Protein AF-A0A1M5JZV1-F1 (afdb_monomer)

Structure (mmCIF, N/CA/C/O backbone):
data_AF-A0A1M5JZV1-F1
#
_entry.id   AF-A0A1M5JZV1-F1
#
loop_
_atom_site.group_PDB
_atom_site.id
_atom_site.type_symbol
_atom_site.label_atom_id
_atom_site.label_alt_id
_atom_site.label_comp_id
_atom_site.label_asym_id
_atom_site.label_entity_id
_atom_site.label_seq_id
_atom_site.pdbx_PDB_ins_code
_atom_site.Cartn_x
_atom_site.Cartn_y
_atom_site.Cartn_z
_atom_site.occupancy
_atom_site.B_iso_or_equiv
_atom_site.auth_seq_id
_atom_site.auth_comp_id
_atom_site.auth_asym_id
_atom_site.auth_atom_id
_atom_site.pdbx_PDB_model_num
ATOM 1 N N . MET A 1 1 ? -43.893 -16.656 -3.490 1.00 35.88 1 MET A N 1
ATOM 2 C CA . MET A 1 1 ? -42.607 -17.376 -3.597 1.00 35.88 1 MET A CA 1
ATOM 3 C C . MET A 1 1 ? -41.508 -16.344 -3.780 1.00 35.88 1 MET A C 1
ATOM 5 O O . MET A 1 1 ? -41.274 -15.888 -4.887 1.00 35.88 1 MET A O 1
ATOM 9 N N . THR A 1 2 ? -40.924 -15.881 -2.679 1.00 32.69 2 THR A N 1
ATOM 10 C CA . THR A 1 2 ? -39.861 -14.870 -2.660 1.00 32.69 2 THR A CA 1
ATOM 11 C C . THR A 1 2 ? -38.543 -15.575 -2.368 1.00 32.69 2 THR A C 1
ATOM 13 O O . THR A 1 2 ? -38.262 -15.948 -1.231 1.00 32.69 2 THR A O 1
ATOM 16 N N . GLY A 1 3 ? -37.756 -15.811 -3.417 1.00 27.27 3 GLY A N 1
ATOM 17 C CA . GLY A 1 3 ? -36.397 -16.326 -3.292 1.00 27.27 3 GLY A CA 1
ATOM 18 C C . GLY A 1 3 ? -35.490 -15.247 -2.710 1.00 27.27 3 GLY A C 1
ATOM 19 O O . GLY A 1 3 ? -35.188 -14.262 -3.378 1.00 27.27 3 GLY A O 1
ATOM 20 N N . LYS A 1 4 ? -35.073 -15.425 -1.454 1.00 31.66 4 LYS A N 1
ATOM 21 C CA . LYS A 1 4 ? -33.938 -14.706 -0.872 1.00 31.66 4 LYS A CA 1
ATOM 22 C C . LYS A 1 4 ? -32.667 -15.255 -1.519 1.00 31.66 4 LYS A C 1
ATOM 24 O O . LYS A 1 4 ? -32.257 -16.369 -1.213 1.00 31.66 4 LYS A O 1
ATOM 29 N N . GLY A 1 5 ? -32.074 -14.481 -2.422 1.00 26.91 5 GLY A N 1
ATOM 30 C CA . GLY A 1 5 ? -30.707 -14.707 -2.876 1.00 26.91 5 GLY A CA 1
ATOM 31 C C . GLY A 1 5 ? -29.744 -14.305 -1.766 1.00 26.91 5 GLY A C 1
ATOM 32 O O . GLY A 1 5 ? -29.606 -13.123 -1.460 1.00 26.91 5 GLY A O 1
ATOM 33 N N . THR A 1 6 ? -29.123 -15.295 -1.136 1.00 28.44 6 THR A N 1
ATOM 34 C CA . THR A 1 6 ? -27.963 -15.117 -0.264 1.00 28.44 6 THR A CA 1
ATOM 35 C C . THR A 1 6 ? -26.814 -14.594 -1.122 1.00 28.44 6 THR A C 1
ATOM 37 O O . THR A 1 6 ? -26.349 -15.291 -2.021 1.00 28.44 6 THR A O 1
ATOM 40 N N . ILE A 1 7 ? -26.385 -13.354 -0.886 1.00 32.50 7 ILE A N 1
ATOM 41 C CA . ILE A 1 7 ? -25.178 -12.802 -1.504 1.00 32.50 7 ILE A CA 1
ATOM 42 C C . ILE A 1 7 ? -23.999 -13.436 -0.766 1.00 32.50 7 ILE A C 1
ATOM 44 O O . ILE A 1 7 ? -23.748 -13.122 0.394 1.00 32.50 7 ILE A O 1
ATOM 48 N N . ALA A 1 8 ? -23.331 -14.378 -1.429 1.00 33.91 8 ALA A N 1
ATOM 49 C CA . ALA A 1 8 ? -22.063 -14.934 -0.988 1.00 33.91 8 ALA A CA 1
ATOM 50 C C . ALA A 1 8 ? -20.992 -13.843 -1.109 1.00 33.91 8 ALA A C 1
ATOM 52 O O . ALA A 1 8 ? -20.534 -13.523 -2.203 1.00 33.91 8 ALA A O 1
ATOM 53 N N . GLY A 1 9 ? -20.646 -13.241 0.022 1.00 39.06 9 GLY A N 1
ATOM 54 C CA . GLY A 1 9 ? -19.547 -12.299 0.161 1.00 39.06 9 GLY A CA 1
ATOM 55 C C . GLY A 1 9 ? -18.769 -12.654 1.414 1.00 39.06 9 GLY A C 1
ATOM 56 O O . GLY A 1 9 ? -18.838 -11.918 2.379 1.00 39.06 9 GLY A O 1
ATOM 57 N N . ASP A 1 10 ? -18.115 -13.814 1.420 1.00 43.94 10 ASP A N 1
ATOM 58 C CA . ASP A 1 10 ? -17.268 -14.273 2.525 1.00 43.94 10 ASP A CA 1
ATOM 59 C C . ASP A 1 10 ? -16.314 -15.349 1.995 1.00 43.94 10 ASP A C 1
ATOM 61 O O . ASP A 1 10 ? -16.764 -16.456 1.704 1.00 43.94 10 ASP A O 1
ATOM 65 N N . SER A 1 11 ? -15.011 -15.054 1.865 1.00 43.72 11 SER A N 1
ATOM 66 C CA . SER A 1 11 ? -13.993 -16.129 1.818 1.00 43.72 11 SER A CA 1
ATOM 67 C C . SER A 1 11 ? -12.521 -15.719 1.960 1.00 43.72 11 SER A C 1
ATOM 69 O O . SER A 1 11 ? -11.704 -16.610 2.159 1.00 43.72 11 SER A O 1
ATOM 71 N N . ASN A 1 12 ? -12.133 -14.439 1.860 1.00 45.50 12 ASN A N 1
ATOM 72 C CA . ASN A 1 12 ? -10.697 -14.096 1.798 1.00 45.50 12 ASN A CA 1
ATOM 73 C C . ASN A 1 12 ? -10.128 -13.339 3.014 1.00 45.50 12 ASN A C 1
ATOM 75 O O . ASN A 1 12 ? -8.924 -13.401 3.241 1.00 45.50 12 ASN A O 1
ATOM 79 N N . LEU A 1 13 ? -10.947 -12.679 3.841 1.00 48.00 13 LEU A N 1
ATOM 80 C CA . LEU A 1 13 ? -10.484 -12.074 5.108 1.00 48.00 13 LEU A CA 1
ATOM 81 C C . LEU A 1 13 ? -10.306 -13.109 6.234 1.00 48.00 13 LEU A C 1
ATOM 83 O O . LEU A 1 13 ? -9.534 -12.884 7.167 1.00 48.00 13 LEU A O 1
ATOM 87 N N . THR A 1 14 ? -10.936 -14.277 6.092 1.00 53.59 14 THR A N 1
ATOM 88 C CA . THR A 1 14 ? -10.689 -15.470 6.911 1.00 53.59 14 THR A CA 1
ATOM 89 C C . THR A 1 14 ? -9.237 -15.929 6.839 1.00 53.59 14 THR A C 1
ATOM 91 O O . THR A 1 14 ? -8.751 -16.485 7.815 1.00 53.59 14 THR A O 1
ATOM 94 N N . ALA A 1 15 ? -8.515 -15.657 5.745 1.00 50.41 15 ALA A N 1
ATOM 95 C CA . ALA A 1 15 ? -7.112 -16.041 5.609 1.00 50.41 15 ALA A CA 1
ATOM 96 C C . ALA A 1 15 ? -6.199 -15.249 6.561 1.00 50.41 15 ALA A C 1
ATOM 98 O O . ALA A 1 15 ? -5.367 -15.847 7.231 1.00 50.41 15 ALA A O 1
ATOM 99 N N . VAL A 1 16 ? -6.385 -13.930 6.716 1.00 50.25 16 VAL A N 1
ATOM 100 C CA . VAL A 1 16 ? -5.597 -13.127 7.679 1.00 50.25 16 VAL A CA 1
ATOM 101 C C . VAL A 1 16 ? -5.957 -13.470 9.127 1.00 50.25 16 VAL A C 1
ATOM 103 O O . VAL A 1 16 ? -5.089 -13.484 10.002 1.00 50.25 16 VAL A O 1
ATOM 106 N N . GLU A 1 17 ? -7.222 -13.804 9.387 1.00 53.12 17 GLU A N 1
ATOM 107 C CA . GLU A 1 17 ? -7.657 -14.321 10.689 1.00 53.12 17 GLU A CA 1
ATOM 108 C C . GLU A 1 17 ? -7.117 -15.738 10.962 1.00 53.12 17 GLU A C 1
ATOM 110 O O . GLU A 1 17 ? -6.741 -16.021 12.096 1.00 53.12 17 GLU A O 1
ATOM 115 N N . GLN A 1 18 ? -6.960 -16.586 9.937 1.00 51.09 18 GLN A N 1
ATOM 116 C CA . GLN A 1 18 ? -6.300 -17.898 10.020 1.00 51.09 18 GLN A CA 1
ATOM 117 C C . GLN A 1 18 ? -4.774 -17.789 10.168 1.00 51.09 18 GLN A C 1
ATOM 119 O O . GLN A 1 18 ? -4.188 -18.544 10.941 1.00 51.09 18 GLN A O 1
ATOM 124 N N . ILE A 1 19 ? -4.118 -16.814 9.521 1.00 52.31 19 ILE A N 1
ATOM 125 C CA . ILE A 1 19 ? -2.668 -16.554 9.641 1.00 52.31 19 ILE A CA 1
ATOM 126 C C . ILE A 1 19 ? -2.269 -16.270 11.101 1.00 52.31 19 ILE A C 1
ATOM 128 O O . ILE A 1 19 ? -1.143 -16.578 11.504 1.00 52.31 19 ILE A O 1
ATOM 132 N N . LYS A 1 20 ? -3.192 -15.756 11.930 1.00 53.28 20 LYS A N 1
ATOM 133 C CA . LYS A 1 20 ? -2.965 -15.578 13.372 1.00 53.28 20 LYS A CA 1
ATOM 134 C C . LYS A 1 20 ? -2.705 -16.887 14.127 1.00 53.28 20 LYS A C 1
ATOM 136 O O . LYS A 1 20 ? -2.059 -16.824 15.172 1.00 53.28 20 LYS A O 1
ATOM 141 N N . CYS A 1 21 ? -3.204 -18.032 13.657 1.00 50.84 21 CYS A N 1
ATOM 142 C CA . CYS A 1 21 ? -3.222 -19.259 14.456 1.00 50.84 21 CYS A CA 1
ATOM 143 C C . CYS A 1 21 ? -1.917 -20.068 14.414 1.00 50.84 21 CYS A C 1
ATOM 145 O O . CYS A 1 21 ? -1.577 -20.671 15.430 1.00 50.84 21 CYS A O 1
ATOM 147 N N . ASP A 1 22 ? -1.136 -20.021 13.328 1.00 63.12 22 ASP A N 1
ATOM 148 C CA . ASP A 1 22 ? -0.100 -21.052 13.118 1.00 63.12 22 ASP A CA 1
ATOM 149 C C . ASP A 1 22 ? 1.356 -20.552 13.165 1.00 63.12 22 ASP A C 1
ATOM 151 O O . ASP A 1 22 ? 2.288 -21.359 13.214 1.00 63.12 22 ASP A O 1
ATOM 155 N N . ARG A 1 23 ? 1.612 -19.231 13.177 1.00 80.38 23 ARG A N 1
ATOM 156 C CA . ARG A 1 23 ? 2.989 -18.698 13.110 1.00 80.38 23 ARG A CA 1
ATOM 157 C C . ARG A 1 23 ? 3.228 -17.451 13.964 1.00 80.38 23 ARG A C 1
ATOM 159 O O . ARG A 1 23 ? 2.486 -16.473 13.906 1.00 80.38 23 ARG A O 1
ATOM 166 N N . LYS A 1 24 ? 4.358 -17.429 14.686 1.00 89.44 24 LYS A N 1
ATOM 167 C CA . LYS A 1 24 ? 4.849 -16.234 15.399 1.00 89.44 24 LYS A CA 1
ATOM 168 C C . LYS A 1 24 ? 5.130 -15.093 14.400 1.00 89.44 24 LYS A C 1
ATOM 170 O O . LYS A 1 24 ? 5.807 -15.351 13.400 1.00 89.44 24 LYS A O 1
ATOM 175 N N . PRO A 1 25 ? 4.684 -13.849 14.667 1.00 93.31 25 PRO A N 1
ATOM 176 C CA . PRO A 1 25 ? 4.965 -12.724 13.782 1.00 93.31 25 PRO A CA 1
ATOM 177 C C . PRO A 1 25 ? 6.469 -12.477 13.660 1.00 93.31 25 PRO A C 1
ATOM 179 O O . PRO A 1 25 ? 7.218 -12.617 14.632 1.00 93.31 25 PRO A O 1
ATOM 182 N N . ASN A 1 26 ? 6.904 -12.073 12.466 1.00 92.94 26 ASN A N 1
ATOM 183 C CA . ASN A 1 26 ? 8.289 -11.684 12.201 1.00 92.94 26 ASN A CA 1
ATOM 184 C C . ASN A 1 26 ? 8.678 -10.459 13.040 1.00 92.94 26 ASN A C 1
ATOM 186 O O . ASN A 1 26 ? 9.823 -10.333 13.474 1.00 92.94 26 ASN A O 1
ATOM 190 N N . TRP A 1 27 ? 7.723 -9.555 13.258 1.00 93.94 27 TRP A N 1
ATOM 191 C CA . TRP A 1 27 ? 7.895 -8.349 14.058 1.00 93.94 27 TRP A CA 1
ATOM 192 C C . TRP A 1 27 ? 6.541 -7.820 14.562 1.00 93.94 27 TRP A C 1
ATOM 194 O O . TRP A 1 27 ? 5.492 -8.109 13.984 1.00 93.94 27 TRP A O 1
ATOM 204 N N . SER A 1 28 ? 6.567 -7.042 15.649 1.00 95.44 28 SER A N 1
ATOM 205 C CA . SER A 1 28 ? 5.397 -6.381 16.231 1.00 95.44 28 SER A CA 1
ATOM 206 C C . SER A 1 28 ? 5.728 -4.995 16.792 1.00 95.44 28 SER A C 1
ATOM 208 O O . SER A 1 28 ? 6.877 -4.720 17.146 1.00 95.44 28 SER A O 1
ATOM 210 N N . SER A 1 29 ? 4.722 -4.129 16.915 1.00 96.94 29 SER A N 1
ATOM 211 C CA . SER A 1 29 ? 4.858 -2.792 17.508 1.00 96.94 29 SER A CA 1
ATOM 212 C C . SER A 1 29 ? 3.582 -2.364 18.219 1.00 96.94 29 SER A C 1
ATOM 214 O O . SER A 1 29 ? 2.492 -2.612 17.716 1.00 96.94 29 SER A O 1
ATOM 216 N N . ASP A 1 30 ? 3.722 -1.664 19.340 1.00 97.19 30 ASP A N 1
ATOM 217 C CA . ASP A 1 30 ? 2.592 -1.147 20.107 1.00 97.19 30 ASP A CA 1
ATOM 218 C C . ASP A 1 30 ? 2.441 0.371 19.947 1.00 97.19 30 ASP A C 1
ATOM 220 O O . ASP A 1 30 ? 3.417 1.125 19.810 1.00 97.19 30 ASP A O 1
ATOM 224 N N . HIS A 1 31 ? 1.196 0.842 19.953 1.00 97.50 31 HIS A N 1
ATOM 225 C CA . HIS A 1 31 ? 0.869 2.262 19.966 1.00 97.50 31 HIS A CA 1
ATOM 226 C C . HIS A 1 31 ? -0.554 2.500 20.477 1.00 97.50 31 HIS A C 1
ATOM 228 O O . HIS A 1 31 ? -1.503 1.936 19.945 1.00 97.50 31 HIS A O 1
ATOM 234 N N . ALA A 1 32 ? -0.705 3.372 21.480 1.00 95.94 32 ALA A N 1
ATOM 235 C CA . ALA A 1 32 ? -2.007 3.797 22.010 1.00 95.94 32 ALA A CA 1
ATOM 236 C C . ALA A 1 32 ? -2.955 2.631 22.379 1.00 95.94 32 ALA A C 1
ATOM 238 O O . ALA A 1 32 ? -4.149 2.680 22.097 1.00 95.94 32 ALA A O 1
ATOM 239 N N . GLY A 1 33 ? -2.416 1.567 22.987 1.00 95.19 33 GLY A N 1
ATOM 240 C CA . GLY A 1 33 ? -3.190 0.380 23.375 1.00 95.19 33 GLY A CA 1
ATOM 241 C C . GLY A 1 33 ? -3.547 -0.563 22.220 1.00 95.19 33 GLY A C 1
ATOM 242 O O . GLY A 1 33 ? -4.297 -1.511 22.432 1.00 95.19 33 GLY A O 1
ATOM 243 N N . LEU A 1 34 ? -3.021 -0.316 21.017 1.00 97.50 34 LEU A N 1
ATOM 244 C CA . LEU A 1 34 ? -3.099 -1.220 19.874 1.00 97.50 34 LEU A CA 1
ATOM 245 C C . LEU A 1 34 ? -1.756 -1.905 19.632 1.00 97.50 34 LEU A C 1
ATOM 247 O O . LEU A 1 34 ? -0.702 -1.285 19.797 1.00 97.50 34 LEU A O 1
ATOM 251 N N . ARG A 1 35 ? -1.813 -3.145 19.151 1.00 97.44 35 ARG A N 1
ATOM 252 C CA . ARG A 1 35 ? -0.654 -3.963 18.802 1.00 97.44 35 ARG A CA 1
ATOM 253 C C . ARG A 1 35 ? -0.687 -4.344 17.330 1.00 97.44 35 ARG A C 1
ATOM 255 O O . ARG A 1 35 ? -1.579 -5.064 16.897 1.00 97.44 35 ARG A O 1
ATOM 262 N N . LEU A 1 36 ? 0.320 -3.912 16.582 1.00 97.12 36 LEU A N 1
ATOM 263 C CA . LEU A 1 36 ? 0.626 -4.373 15.231 1.00 97.12 36 LEU A CA 1
ATOM 264 C C . LEU A 1 36 ? 1.426 -5.678 15.291 1.00 97.12 36 LEU A C 1
ATOM 266 O O . LEU A 1 36 ? 2.423 -5.758 16.008 1.00 97.12 36 LEU A O 1
ATOM 270 N N . ALA A 1 37 ? 1.049 -6.653 14.473 1.00 95.69 37 ALA A N 1
ATOM 271 C CA . ALA A 1 37 ? 1.802 -7.866 14.182 1.00 95.69 37 ALA A CA 1
ATOM 272 C C . ALA A 1 37 ? 1.942 -8.028 12.663 1.00 95.69 37 ALA A C 1
ATOM 274 O O . ALA A 1 37 ? 1.004 -7.736 11.921 1.00 95.69 37 ALA A O 1
ATOM 275 N N . VAL A 1 38 ? 3.123 -8.453 12.209 1.00 94.25 38 VAL A N 1
ATOM 276 C CA . VAL A 1 38 ? 3.481 -8.505 10.785 1.00 94.25 38 VAL A CA 1
ATOM 277 C C . VAL A 1 38 ? 4.115 -9.851 10.462 1.00 94.25 38 VAL A C 1
ATOM 279 O O . VAL A 1 38 ? 5.028 -10.299 11.166 1.00 94.25 38 VAL A O 1
ATOM 282 N N . TRP A 1 39 ? 3.662 -10.465 9.374 1.00 93.12 39 TRP A N 1
ATOM 283 C CA . TRP A 1 39 ? 4.159 -11.734 8.861 1.00 93.12 39 TRP A CA 1
ATOM 284 C C . TRP A 1 39 ? 4.639 -11.554 7.432 1.00 93.12 39 TRP A C 1
ATOM 286 O O . TRP A 1 39 ? 3.949 -10.972 6.603 1.00 93.12 39 TRP A O 1
ATOM 296 N N . PHE A 1 40 ? 5.827 -12.071 7.148 1.00 89.50 40 PHE A N 1
ATOM 297 C CA . PHE A 1 40 ? 6.341 -12.129 5.787 1.00 89.50 40 PHE A CA 1
ATOM 298 C C . PHE A 1 40 ? 7.272 -13.331 5.626 1.00 89.50 40 PHE A C 1
ATOM 300 O O . PHE A 1 40 ? 8.069 -13.644 6.530 1.00 89.50 40 PHE A O 1
ATOM 307 N N . PRO A 1 41 ? 7.195 -1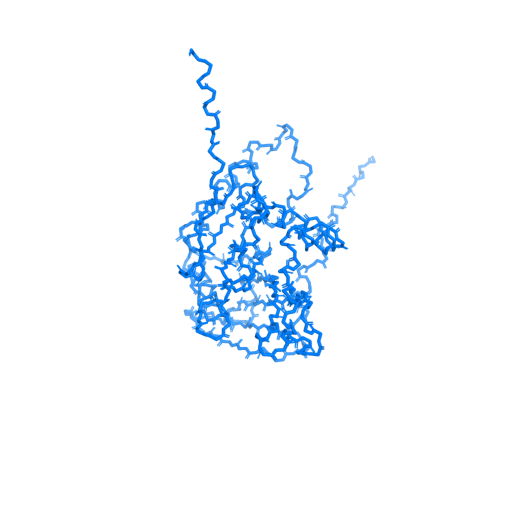4.043 4.493 1.00 86.69 41 PRO A N 1
ATOM 308 C CA . PRO A 1 41 ? 8.142 -15.093 4.188 1.00 86.69 41 PRO A CA 1
ATOM 309 C C . PRO A 1 41 ? 9.521 -14.478 3.916 1.00 86.69 41 PRO A C 1
ATOM 311 O O . PRO A 1 41 ? 9.672 -13.304 3.559 1.00 86.69 41 PRO A O 1
ATOM 314 N N . LYS A 1 42 ? 10.563 -15.288 4.119 1.00 83.19 42 LYS A N 1
ATOM 315 C CA . LYS A 1 42 ? 11.868 -14.961 3.544 1.00 83.19 42 LYS A CA 1
ATOM 316 C C . LYS A 1 42 ? 11.727 -15.043 2.026 1.00 83.19 42 LYS A C 1
ATOM 318 O O . LYS A 1 42 ? 10.928 -15.842 1.544 1.00 83.19 42 LYS A O 1
ATOM 323 N N . TRP A 1 43 ? 12.514 -14.255 1.305 1.00 79.81 43 TRP A N 1
ATOM 324 C CA . TRP A 1 43 ? 12.671 -14.468 -0.128 1.00 79.81 43 TRP A CA 1
ATOM 325 C C . TRP A 1 43 ? 13.079 -15.935 -0.368 1.00 79.81 43 TRP A C 1
ATOM 327 O O . TRP A 1 43 ? 13.962 -16.409 0.363 1.00 79.81 43 TRP A O 1
ATOM 337 N N . PRO A 1 44 ? 12.410 -16.669 -1.281 1.00 63.59 44 PRO A N 1
ATOM 338 C CA . PRO A 1 44 ? 12.643 -18.096 -1.534 1.00 63.59 44 PRO A CA 1
ATOM 339 C C . PRO A 1 44 ? 14.115 -18.436 -1.812 1.00 63.59 44 PRO A C 1
ATOM 341 O O . PRO A 1 44 ? 14.553 -19.543 -1.504 1.00 63.59 44 PRO A O 1
ATOM 344 N N . GLY A 1 45 ? 14.915 -17.453 -2.221 1.00 57.62 45 GLY A N 1
ATOM 345 C CA . GLY A 1 45 ? 16.355 -17.436 -2.010 1.00 57.62 45 GLY A CA 1
ATOM 346 C C . GLY A 1 45 ? 17.103 -17.049 -3.274 1.00 57.62 45 GLY A C 1
ATOM 347 O O . GLY A 1 45 ? 16.652 -17.302 -4.378 1.00 57.62 45 GLY A O 1
ATOM 348 N N . LEU A 1 46 ? 18.320 -16.526 -3.095 1.00 51.25 46 LEU A N 1
ATOM 349 C CA . LEU A 1 46 ? 19.281 -16.113 -4.137 1.00 51.25 46 LEU A CA 1
ATOM 350 C C . LEU A 1 46 ? 19.720 -17.232 -5.118 1.00 51.25 46 LEU A C 1
ATOM 352 O O . LEU A 1 46 ? 20.766 -17.088 -5.761 1.00 51.25 46 LEU A O 1
ATOM 356 N N . ALA A 1 47 ? 19.018 -18.365 -5.161 1.00 48.78 47 ALA A N 1
ATOM 357 C CA . ALA A 1 47 ? 19.268 -19.483 -6.061 1.00 48.78 47 ALA A CA 1
ATOM 358 C C . ALA A 1 47 ? 18.798 -19.169 -7.491 1.00 48.78 47 ALA A C 1
ATOM 360 O O . ALA A 1 47 ? 19.490 -19.536 -8.438 1.00 48.78 47 ALA A O 1
ATOM 361 N N . ASN A 1 48 ? 17.717 -18.398 -7.637 1.00 50.03 48 ASN A N 1
ATOM 362 C CA . ASN A 1 48 ? 17.133 -18.027 -8.925 1.00 50.03 48 ASN A CA 1
ATOM 363 C C . ASN A 1 48 ? 17.474 -16.569 -9.272 1.00 50.03 48 ASN A C 1
ATOM 365 O O . ASN A 1 48 ? 16.663 -15.651 -9.187 1.00 50.03 48 ASN A O 1
ATOM 369 N N . ARG A 1 49 ? 18.750 -16.322 -9.575 1.00 54.62 49 ARG A N 1
ATOM 370 C CA . ARG A 1 49 ? 19.254 -14.972 -9.877 1.00 54.62 49 ARG A CA 1
ATOM 371 C C . ARG A 1 49 ? 18.867 -14.559 -11.294 1.00 54.62 49 ARG A C 1
ATOM 373 O O . ARG A 1 49 ? 19.084 -15.329 -12.222 1.00 54.62 49 ARG A O 1
ATOM 380 N N . GLY A 1 50 ? 18.386 -13.326 -11.458 1.00 57.09 50 GLY A N 1
ATOM 381 C CA . GLY A 1 50 ? 17.844 -12.839 -12.732 1.00 57.09 50 GLY A CA 1
ATOM 382 C C . GLY A 1 50 ? 16.353 -13.127 -12.931 1.00 57.09 50 GLY A C 1
ATOM 383 O O . GLY A 1 50 ? 15.831 -12.827 -14.001 1.00 57.09 50 GLY A O 1
ATOM 384 N N . GLU A 1 51 ? 15.672 -13.666 -11.916 1.00 65.81 51 GLU A N 1
ATOM 385 C CA . GLU A 1 51 ? 14.223 -13.870 -11.911 1.00 65.81 51 GLU A CA 1
ATOM 386 C C . GLU A 1 51 ? 13.521 -12.820 -11.039 1.00 65.81 51 GLU A C 1
ATOM 388 O O . GLU A 1 51 ? 14.101 -12.236 -10.112 1.00 65.81 51 GLU A O 1
ATOM 393 N N . TYR A 1 52 ? 12.258 -12.565 -11.368 1.00 73.62 52 TYR A N 1
ATOM 394 C CA . TYR A 1 52 ? 11.364 -11.801 -10.514 1.00 73.62 52 TYR A CA 1
ATOM 395 C C . TYR A 1 52 ? 10.877 -12.679 -9.377 1.00 73.62 52 TYR A C 1
ATOM 397 O O . TYR A 1 52 ? 10.450 -13.810 -9.590 1.00 73.62 52 TYR A O 1
ATOM 405 N N . GLU A 1 53 ? 10.885 -12.129 -8.171 1.00 80.44 53 GLU A N 1
ATOM 406 C CA . GLU A 1 53 ? 10.286 -12.783 -7.021 1.00 80.44 53 GLU A CA 1
ATOM 407 C C . GLU A 1 53 ? 9.135 -11.944 -6.479 1.00 80.44 53 GLU A C 1
ATOM 409 O O . GLU A 1 53 ? 9.170 -10.708 -6.460 1.00 80.44 53 GLU A O 1
ATOM 414 N N . ARG A 1 54 ? 8.126 -12.648 -5.972 1.00 84.94 54 ARG A N 1
ATOM 415 C CA . ARG A 1 54 ? 6.996 -12.071 -5.256 1.00 84.94 54 ARG A CA 1
ATOM 416 C C . ARG A 1 54 ? 6.946 -12.607 -3.835 1.00 84.94 54 ARG A C 1
ATOM 418 O O . ARG A 1 54 ? 7.230 -13.782 -3.595 1.00 84.94 54 ARG A O 1
ATOM 425 N N . ARG A 1 55 ? 6.512 -11.767 -2.899 1.00 86.94 55 ARG A N 1
ATOM 426 C CA . ARG A 1 55 ? 6.082 -12.214 -1.574 1.00 86.94 55 ARG A CA 1
ATOM 427 C C . ARG A 1 55 ? 4.899 -11.420 -1.052 1.00 86.94 55 ARG A C 1
ATOM 429 O O . ARG A 1 55 ? 4.806 -10.219 -1.290 1.00 86.94 55 ARG A O 1
ATOM 436 N N . ASP A 1 56 ? 4.106 -12.080 -0.222 1.00 89.25 56 ASP A N 1
ATOM 437 C CA . ASP A 1 56 ? 3.012 -11.447 0.503 1.00 89.25 56 ASP A CA 1
ATOM 438 C C . ASP A 1 56 ? 3.453 -11.075 1.920 1.00 89.25 56 ASP A C 1
ATOM 440 O O . ASP A 1 56 ? 4.135 -11.833 2.620 1.00 89.25 56 ASP A O 1
ATOM 444 N N . ILE A 1 57 ? 3.072 -9.877 2.346 1.00 90.69 57 ILE A N 1
ATOM 445 C CA . ILE A 1 57 ? 3.337 -9.318 3.667 1.00 90.69 57 ILE A CA 1
ATOM 446 C C . ILE A 1 57 ? 1.987 -9.000 4.294 1.00 90.69 57 ILE A C 1
ATOM 448 O O . ILE A 1 57 ? 1.362 -7.984 3.988 1.00 90.69 57 ILE A O 1
ATOM 452 N N . SER A 1 58 ? 1.551 -9.851 5.210 1.00 93.00 58 SER A N 1
ATOM 453 C CA . SER A 1 58 ? 0.290 -9.669 5.924 1.00 93.00 58 SER A CA 1
ATOM 454 C C . SER A 1 58 ? 0.533 -8.965 7.253 1.00 93.00 58 SER A C 1
ATOM 456 O O . SER A 1 58 ? 1.556 -9.165 7.920 1.00 93.00 58 SER A O 1
ATOM 458 N N . PHE A 1 59 ? -0.429 -8.160 7.689 1.00 93.69 59 PHE A N 1
ATOM 459 C CA . PHE A 1 59 ? -0.405 -7.561 9.015 1.00 93.69 59 PHE A CA 1
ATOM 460 C C . PHE A 1 59 ? -1.788 -7.535 9.655 1.00 93.69 59 PHE A C 1
ATOM 462 O O . PHE A 1 59 ? -2.820 -7.467 8.987 1.00 93.69 59 PHE A O 1
ATOM 469 N N . ALA A 1 60 ? -1.790 -7.532 10.982 1.00 94.75 60 ALA A N 1
ATOM 470 C CA . ALA A 1 60 ? -2.980 -7.355 11.794 1.00 94.75 60 ALA A CA 1
ATOM 471 C C . ALA A 1 60 ? -2.680 -6.378 12.929 1.00 94.75 60 ALA A C 1
ATOM 473 O O . ALA A 1 60 ? -1.586 -6.375 13.495 1.00 94.75 60 ALA A O 1
ATOM 474 N N . ILE A 1 61 ? -3.662 -5.552 13.263 1.00 95.44 61 ILE A N 1
ATOM 475 C CA . ILE A 1 61 ? -3.638 -4.640 14.398 1.00 95.44 61 ILE A CA 1
ATOM 476 C C . ILE A 1 61 ? -4.767 -5.059 15.330 1.00 95.44 61 ILE A C 1
ATOM 478 O O . ILE A 1 61 ? -5.936 -5.014 14.939 1.00 95.44 61 ILE A O 1
ATOM 482 N N . SER A 1 62 ? -4.412 -5.465 16.544 1.00 95.81 62 SER A N 1
ATOM 483 C CA . SER A 1 62 ? -5.363 -5.863 17.582 1.00 95.81 62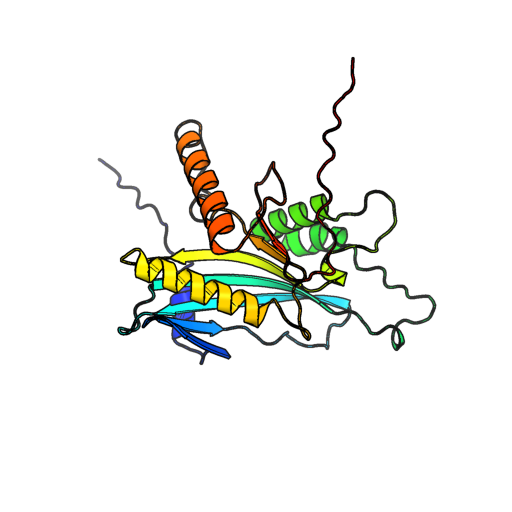 SER A CA 1
ATOM 484 C C . SER A 1 62 ? -5.441 -4.825 18.702 1.00 95.81 62 SER A C 1
ATOM 486 O O . SER A 1 62 ? -4.480 -4.089 18.931 1.00 95.81 62 SER A O 1
ATOM 488 N N . ASP A 1 63 ? -6.569 -4.767 19.404 1.00 95.06 63 ASP A N 1
ATOM 489 C CA . ASP A 1 63 ? -6.691 -4.043 20.674 1.00 95.06 63 ASP A CA 1
ATOM 490 C C . ASP A 1 63 ? -6.242 -4.901 21.876 1.00 95.06 63 ASP A C 1
ATOM 492 O O . ASP A 1 63 ? -5.747 -6.018 21.719 1.00 95.06 63 ASP A O 1
ATOM 496 N N . ALA A 1 64 ? -6.383 -4.362 23.090 1.00 93.12 64 ALA A N 1
ATOM 497 C CA . ALA A 1 64 ? -5.993 -5.034 24.331 1.00 93.12 64 ALA A CA 1
ATOM 498 C C . ALA A 1 64 ? -6.816 -6.301 24.643 1.00 93.12 64 ALA A C 1
ATOM 500 O O . ALA A 1 64 ? -6.431 -7.068 25.522 1.00 93.12 64 ALA A O 1
ATOM 501 N N . GLN A 1 65 ? -7.940 -6.514 23.952 1.00 92.81 65 GLN A N 1
ATOM 502 C CA . GLN A 1 65 ? -8.779 -7.709 24.042 1.00 92.81 65 GLN A CA 1
ATOM 503 C C . GLN A 1 65 ? -8.477 -8.706 22.907 1.00 92.81 65 GLN A C 1
ATOM 505 O O . GLN A 1 65 ? -9.275 -9.605 22.653 1.00 92.81 65 GLN A O 1
ATOM 510 N N . ASP A 1 66 ? -7.357 -8.527 22.196 1.00 90.56 66 ASP A N 1
ATOM 511 C CA . ASP A 1 66 ? -6.920 -9.315 21.035 1.00 90.56 66 ASP A CA 1
ATOM 512 C C . ASP A 1 66 ? -7.875 -9.298 19.826 1.00 90.56 66 ASP A C 1
ATOM 514 O O . ASP A 1 66 ? -7.656 -10.001 18.826 1.00 90.56 66 ASP A O 1
ATOM 518 N N . ARG A 1 67 ? -8.889 -8.427 19.844 1.00 91.25 67 ARG A N 1
ATOM 519 C CA . ARG A 1 67 ? -9.793 -8.230 18.710 1.00 91.25 67 ARG A CA 1
ATOM 520 C C . ARG A 1 67 ? -9.061 -7.498 17.592 1.00 91.25 67 ARG A C 1
ATOM 522 O O . ARG A 1 67 ? -8.438 -6.465 17.829 1.00 91.25 67 ARG A O 1
ATOM 529 N N . VAL A 1 68 ? -9.174 -7.999 16.358 1.00 91.56 68 VAL A N 1
ATOM 530 C CA . VAL A 1 68 ? -8.641 -7.320 15.164 1.00 91.56 68 VAL A CA 1
ATOM 531 C C . VAL A 1 68 ? -9.430 -6.047 14.913 1.00 91.56 68 VAL A C 1
ATOM 533 O O . VAL A 1 68 ? -10.619 -6.110 14.633 1.00 91.56 68 VAL A O 1
ATOM 536 N N . VAL A 1 69 ? -8.760 -4.901 14.954 1.00 93.62 69 VAL A N 1
ATOM 537 C CA . VAL A 1 69 ? -9.354 -3.605 14.590 1.00 93.62 69 VAL A CA 1
ATOM 538 C C . VAL A 1 69 ? -8.888 -3.122 13.222 1.00 93.62 69 VAL A C 1
ATOM 540 O O . VAL A 1 69 ? -9.511 -2.242 12.635 1.00 93.62 69 VAL A O 1
ATOM 543 N N . ALA A 1 70 ? -7.800 -3.682 12.694 1.00 92.19 70 ALA A N 1
ATOM 544 C CA . ALA A 1 70 ? -7.411 -3.508 11.303 1.00 92.19 70 ALA A CA 1
ATOM 545 C C . ALA A 1 70 ? -6.558 -4.677 10.812 1.00 92.19 70 ALA A C 1
ATOM 547 O O . ALA A 1 70 ? -5.851 -5.309 11.594 1.00 92.19 70 ALA A O 1
ATOM 548 N N . ALA A 1 71 ? -6.607 -4.945 9.516 1.00 92.31 71 ALA A N 1
ATOM 549 C CA . ALA A 1 71 ? -5.803 -5.970 8.866 1.00 92.31 71 ALA A CA 1
ATOM 550 C C . ALA A 1 71 ? -5.566 -5.597 7.406 1.00 92.31 71 ALA A C 1
ATOM 552 O O . ALA A 1 71 ? -6.373 -4.880 6.806 1.00 92.31 71 ALA A O 1
ATOM 553 N N . GLY A 1 72 ? -4.471 -6.079 6.838 1.00 90.19 72 GLY A N 1
ATOM 554 C CA . GLY A 1 72 ? -4.179 -5.837 5.439 1.00 90.19 72 GLY A CA 1
ATOM 555 C C . GLY A 1 72 ? -3.012 -6.649 4.918 1.00 90.19 72 GLY A C 1
ATOM 556 O O . GLY A 1 72 ? -2.347 -7.374 5.661 1.00 90.19 72 GLY A O 1
ATOM 557 N N . GLU A 1 73 ? -2.789 -6.498 3.621 1.00 90.19 73 GLU A N 1
ATOM 558 C CA . GLU A 1 73 ? -1.785 -7.236 2.866 1.00 90.19 73 GLU A CA 1
ATOM 559 C C . GLU A 1 73 ? -1.047 -6.286 1.929 1.00 90.19 73 GLU A C 1
ATOM 561 O O . GLU A 1 73 ? -1.650 -5.417 1.288 1.00 90.19 73 GLU A O 1
ATOM 566 N N . PHE A 1 74 ? 0.267 -6.467 1.869 1.00 90.62 74 PHE A N 1
ATOM 567 C CA . PHE A 1 74 ? 1.101 -5.929 0.815 1.00 90.62 74 PHE A CA 1
ATOM 568 C C . PHE A 1 74 ? 1.628 -7.074 -0.038 1.00 90.62 74 PHE A C 1
ATOM 570 O O . PHE A 1 74 ? 2.073 -8.084 0.498 1.00 90.62 74 PHE A O 1
ATOM 577 N N . GLU A 1 75 ? 1.649 -6.871 -1.342 1.00 90.00 75 GLU A N 1
ATOM 578 C CA . GLU A 1 75 ? 2.342 -7.735 -2.289 1.00 90.00 75 GLU A CA 1
ATOM 579 C C . GLU A 1 75 ? 3.628 -7.023 -2.705 1.00 90.00 75 GLU A C 1
ATOM 581 O O . GLU A 1 75 ? 3.588 -5.881 -3.153 1.00 90.00 75 GLU A O 1
ATOM 586 N N . GLU A 1 76 ? 4.787 -7.646 -2.513 1.00 89.75 76 GLU A N 1
ATOM 587 C CA . GLU A 1 76 ? 6.075 -7.057 -2.875 1.00 89.75 76 GLU A CA 1
ATOM 588 C C . GLU A 1 76 ? 6.705 -7.810 -4.040 1.00 89.75 76 GLU A C 1
ATOM 590 O O . GLU A 1 76 ? 6.950 -9.014 -3.957 1.00 89.75 76 GLU A O 1
ATOM 595 N N . TRP A 1 77 ? 7.015 -7.067 -5.099 1.00 88.12 77 TRP A N 1
ATOM 596 C CA . TRP A 1 77 ? 7.730 -7.518 -6.284 1.00 88.12 77 TRP A CA 1
ATOM 597 C C . TRP A 1 77 ? 9.174 -7.050 -6.217 1.00 88.12 77 TRP A C 1
ATOM 599 O O . TRP A 1 77 ? 9.443 -5.846 -6.185 1.00 88.12 77 TRP A O 1
ATOM 609 N N . ALA A 1 78 ? 10.113 -7.985 -6.226 1.00 84.12 78 ALA A N 1
ATOM 610 C CA . ALA A 1 78 ? 11.534 -7.686 -6.264 1.00 84.12 78 ALA A CA 1
ATOM 611 C C . ALA A 1 78 ? 12.176 -8.276 -7.516 1.00 84.12 78 ALA A C 1
ATOM 613 O O . ALA A 1 78 ? 11.810 -9.353 -7.982 1.00 84.12 78 ALA A O 1
ATOM 614 N N . PHE A 1 79 ? 13.175 -7.562 -8.025 1.00 77.50 79 PHE A N 1
ATOM 615 C CA . PHE A 1 79 ? 14.076 -8.067 -9.046 1.00 77.50 79 PHE A CA 1
ATOM 616 C C . PHE A 1 79 ? 15.485 -8.134 -8.460 1.00 77.50 79 PHE A C 1
ATOM 618 O O . PHE A 1 79 ? 16.028 -7.122 -8.007 1.00 77.50 79 PHE A O 1
ATOM 625 N N . PHE A 1 80 ? 16.072 -9.329 -8.429 1.00 71.88 80 PHE A N 1
ATOM 626 C CA . PHE A 1 80 ? 17.402 -9.535 -7.861 1.00 71.88 80 PHE A CA 1
ATOM 627 C C . PHE A 1 80 ? 18.467 -9.484 -8.954 1.00 71.88 80 PHE A C 1
ATOM 629 O O . PHE A 1 80 ? 18.678 -10.445 -9.697 1.00 71.88 80 PHE A O 1
ATOM 636 N N . TRP A 1 81 ? 19.171 -8.353 -9.014 1.00 63.31 81 TRP A N 1
ATOM 637 C CA . TRP A 1 81 ? 20.292 -8.146 -9.924 1.00 63.31 81 TRP A CA 1
ATOM 638 C C . TRP A 1 81 ? 21.437 -9.129 -9.671 1.00 63.31 81 TRP A C 1
ATOM 640 O O . TRP A 1 81 ? 21.857 -9.359 -8.532 1.00 63.31 81 TRP A O 1
ATOM 650 N N . LEU A 1 82 ? 22.012 -9.646 -10.758 1.00 56.84 82 LEU A N 1
ATOM 651 C CA . LEU A 1 82 ? 23.347 -10.230 -10.723 1.00 56.84 82 LEU A CA 1
ATOM 652 C C . LEU A 1 82 ? 24.370 -9.095 -10.553 1.00 56.84 82 LEU A C 1
ATOM 654 O O . LEU A 1 82 ? 24.342 -8.141 -11.328 1.00 56.84 82 LEU A O 1
ATOM 658 N N . PRO A 1 83 ? 25.285 -9.171 -9.569 1.00 55.94 83 PRO A N 1
ATOM 659 C CA . PRO A 1 83 ? 26.404 -8.240 -9.499 1.00 55.94 83 PRO A CA 1
ATOM 660 C C . PRO A 1 83 ? 27.190 -8.229 -10.814 1.00 55.94 83 PRO A C 1
ATOM 662 O O . PRO A 1 83 ? 27.433 -9.294 -11.376 1.00 55.94 83 PRO A O 1
ATOM 665 N N . GLU A 1 84 ? 27.646 -7.051 -11.242 1.00 55.22 84 GLU A N 1
ATOM 666 C CA . GLU A 1 84 ? 28.330 -6.805 -12.526 1.00 55.22 84 GLU A CA 1
ATOM 667 C C . GLU A 1 84 ? 29.476 -7.792 -12.810 1.00 55.22 84 GLU A C 1
ATOM 669 O O . GLU A 1 84 ? 29.624 -8.279 -13.920 1.00 55.22 84 GLU A O 1
ATOM 674 N N . LYS A 1 85 ? 30.199 -8.224 -11.769 1.00 50.53 85 LYS A N 1
ATOM 675 C CA . LYS A 1 85 ? 31.258 -9.250 -11.844 1.00 50.53 85 LYS A CA 1
ATOM 676 C C . LYS A 1 85 ? 30.817 -10.644 -12.325 1.00 50.53 85 LYS A C 1
ATOM 678 O O . LYS A 1 85 ? 31.667 -11.504 -12.534 1.00 50.53 85 LYS A O 1
ATOM 683 N N . TYR A 1 86 ? 29.515 -10.913 -12.387 1.00 53.00 86 TYR A N 1
ATOM 684 C CA . TYR A 1 86 ? 28.947 -12.160 -12.907 1.00 53.00 86 TYR A CA 1
ATOM 685 C C . TYR A 1 86 ? 28.344 -11.992 -14.303 1.00 53.00 86 TYR A C 1
ATOM 687 O O . TYR A 1 86 ? 27.917 -12.983 -14.894 1.00 53.00 86 TYR A O 1
ATOM 695 N N . LEU A 1 87 ? 28.315 -10.767 -14.830 1.00 54.88 87 LEU A N 1
ATOM 696 C CA . LEU A 1 87 ? 27.996 -10.508 -16.222 1.00 54.88 87 LEU A CA 1
ATOM 697 C C . LEU A 1 87 ? 29.267 -10.808 -17.026 1.00 54.88 87 LEU A C 1
ATOM 699 O O . LEU A 1 87 ? 30.331 -10.260 -16.749 1.00 54.88 87 LEU A O 1
ATOM 703 N N . LYS A 1 88 ? 29.192 -11.740 -17.979 1.00 53.47 88 LYS A N 1
ATOM 704 C CA . LYS A 1 88 ? 30.243 -11.865 -19.002 1.00 53.47 88 LYS A CA 1
ATOM 705 C C . LYS A 1 88 ? 30.172 -10.620 -19.890 1.00 53.47 88 LYS A C 1
ATOM 707 O O . LYS A 1 88 ? 29.071 -10.115 -20.073 1.00 53.47 88 LYS A O 1
ATOM 712 N N . ASP A 1 89 ? 31.292 -10.167 -20.453 1.00 52.00 89 ASP A N 1
ATOM 713 C CA . ASP A 1 89 ? 31.425 -8.866 -21.146 1.00 52.00 89 ASP A CA 1
ATOM 714 C C . ASP A 1 89 ? 30.392 -8.592 -22.270 1.00 52.00 89 ASP A C 1
ATOM 716 O O . ASP A 1 89 ? 30.157 -7.438 -22.605 1.00 52.00 89 ASP A O 1
ATOM 720 N N . ASP A 1 90 ? 29.700 -9.619 -22.781 1.00 47.84 90 ASP A N 1
ATOM 721 C CA . ASP A 1 90 ? 28.628 -9.501 -23.790 1.00 47.84 90 ASP A CA 1
ATOM 722 C C . ASP A 1 90 ? 27.209 -9.804 -23.262 1.00 47.84 90 ASP A C 1
ATOM 724 O O . ASP A 1 90 ? 26.227 -9.782 -24.003 1.00 47.84 90 ASP A O 1
ATOM 728 N N . GLN A 1 91 ? 2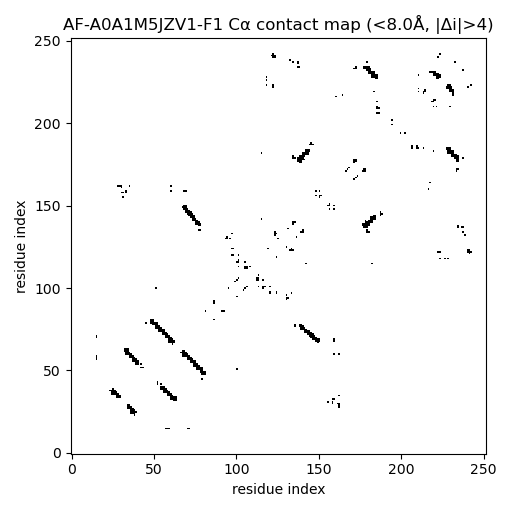7.069 -10.100 -21.971 1.00 48.97 91 GLN A N 1
ATOM 729 C CA . GLN A 1 91 ? 25.795 -10.307 -21.291 1.00 48.97 91 GLN A CA 1
ATOM 730 C C . GLN A 1 91 ? 25.443 -9.062 -20.484 1.00 48.97 91 GLN A C 1
ATOM 732 O O . GLN A 1 91 ? 25.287 -9.113 -19.264 1.00 48.97 91 GLN A O 1
ATOM 737 N N . HIS A 1 92 ? 25.225 -7.941 -21.172 1.00 44.84 92 HIS A N 1
ATOM 738 C CA . HIS A 1 92 ? 24.211 -7.020 -20.683 1.00 44.84 92 HIS A CA 1
ATOM 739 C C . HIS A 1 92 ? 22.893 -7.790 -20.725 1.00 44.84 92 HIS A C 1
ATOM 741 O O . HIS A 1 92 ? 22.186 -7.796 -21.732 1.00 44.84 92 HIS A O 1
ATOM 747 N N . ILE A 1 93 ? 22.584 -8.495 -19.634 1.00 47.22 93 ILE A N 1
ATOM 748 C CA . ILE A 1 93 ? 21.217 -8.877 -19.320 1.00 47.22 93 ILE A CA 1
ATOM 749 C C . ILE A 1 93 ? 20.538 -7.531 -19.117 1.00 47.22 93 ILE A C 1
ATOM 751 O O . ILE A 1 93 ? 20.519 -6.988 -18.013 1.00 47.22 93 ILE A O 1
ATOM 755 N N . GLY A 1 94 ? 20.093 -6.926 -20.224 1.00 47.47 94 GLY A N 1
ATOM 756 C CA . GLY A 1 94 ? 19.148 -5.834 -20.164 1.00 47.47 94 GLY A CA 1
ATOM 757 C C . GLY A 1 94 ? 18.077 -6.311 -19.209 1.00 47.47 94 GLY A C 1
ATOM 758 O O . GLY A 1 94 ? 17.678 -7.478 -19.304 1.00 47.47 94 GLY A O 1
ATOM 759 N N . VAL A 1 95 ? 17.712 -5.458 -18.247 1.00 50.94 95 VAL A N 1
ATOM 760 C CA . VAL A 1 95 ? 16.572 -5.694 -17.353 1.00 50.94 95 VAL A CA 1
ATOM 761 C C . VAL A 1 95 ? 15.551 -6.449 -18.187 1.00 50.94 95 VAL A C 1
ATOM 763 O O . VAL A 1 95 ? 15.232 -5.925 -19.267 1.00 50.94 95 VAL A O 1
ATOM 766 N N . PRO A 1 96 ? 15.099 -7.665 -17.816 1.00 53.25 96 PRO A N 1
ATOM 767 C CA . PRO A 1 96 ? 13.914 -8.197 -18.459 1.00 53.25 96 PRO A CA 1
ATOM 768 C C . PRO A 1 96 ? 12.926 -7.050 -18.352 1.00 53.25 96 PRO A C 1
ATOM 770 O O . PRO A 1 96 ? 12.698 -6.528 -17.263 1.00 53.25 96 PRO A O 1
ATOM 773 N N . ASN A 1 97 ? 12.602 -6.452 -19.496 1.00 60.19 97 ASN A N 1
ATOM 774 C CA . ASN A 1 97 ? 12.146 -5.073 -19.457 1.00 60.19 97 ASN A CA 1
ATOM 775 C C . ASN A 1 97 ? 10.875 -5.062 -18.603 1.00 60.19 97 ASN A C 1
ATOM 777 O O . ASN A 1 97 ? 10.138 -6.041 -18.599 1.00 60.19 97 ASN A O 1
ATOM 781 N N . LEU A 1 98 ? 10.617 -3.992 -17.848 1.00 66.69 98 LEU A N 1
ATOM 782 C CA . LEU A 1 98 ? 9.365 -3.848 -17.089 1.00 66.69 98 LEU A CA 1
ATOM 783 C C . LEU A 1 98 ? 8.154 -4.349 -17.905 1.00 66.69 98 LEU A C 1
ATOM 785 O O . LEU A 1 98 ? 7.270 -4.996 -17.372 1.00 66.69 98 LEU A O 1
ATOM 789 N N . ARG A 1 99 ? 8.196 -4.126 -19.224 1.00 67.06 99 ARG A N 1
ATOM 790 C CA . ARG A 1 99 ? 7.305 -4.699 -20.231 1.00 67.06 99 ARG A CA 1
ATOM 791 C C . ARG A 1 99 ? 7.196 -6.239 -20.217 1.00 67.06 99 ARG A C 1
ATOM 793 O O . ARG A 1 99 ? 6.080 -6.708 -20.172 1.00 67.06 99 ARG A O 1
ATOM 800 N N . HIS A 1 100 ? 8.275 -7.012 -20.265 1.00 70.69 100 HIS A N 1
ATOM 801 C CA . HIS A 1 100 ? 8.294 -8.477 -20.248 1.00 70.69 100 HIS A CA 1
ATOM 802 C C . HIS A 1 100 ? 7.675 -9.012 -18.964 1.00 70.69 100 HIS A C 1
ATOM 804 O O . HIS A 1 100 ? 6.864 -9.927 -19.026 1.00 70.69 100 HIS A O 1
ATOM 810 N N . TRP A 1 101 ? 8.010 -8.407 -17.824 1.00 70.56 101 TRP A N 1
ATOM 811 C CA . TRP A 1 101 ? 7.383 -8.756 -16.555 1.00 70.56 101 TRP A CA 1
ATOM 812 C C . TRP A 1 101 ? 5.883 -8.435 -16.563 1.00 70.56 101 TRP A C 1
ATOM 814 O O . TRP A 1 101 ? 5.079 -9.297 -16.221 1.00 70.56 101 TRP A O 1
ATOM 824 N N . CYS A 1 102 ? 5.494 -7.243 -17.032 1.00 67.31 102 CYS A N 1
ATOM 825 C CA . CYS A 1 102 ? 4.083 -6.897 -17.186 1.00 67.31 102 CYS A CA 1
ATOM 826 C C . CYS A 1 102 ? 3.365 -7.894 -18.107 1.00 67.31 102 CYS A C 1
ATOM 828 O O . CYS A 1 102 ? 2.371 -8.452 -17.690 1.00 67.31 102 CYS A O 1
ATOM 830 N N . GLU A 1 103 ? 3.890 -8.142 -19.309 1.00 67.00 103 GLU A N 1
ATOM 831 C CA . GLU A 1 103 ? 3.246 -8.921 -20.377 1.00 67.00 103 GLU A CA 1
ATOM 832 C C . GLU A 1 103 ? 3.247 -10.444 -20.132 1.00 67.00 103 GLU A C 1
ATOM 834 O O . GLU A 1 103 ? 2.442 -11.137 -20.745 1.00 67.00 103 GLU A O 1
ATOM 839 N N . ASN A 1 104 ? 4.147 -10.994 -19.302 1.00 66.06 104 ASN A N 1
ATOM 840 C CA . ASN A 1 104 ? 4.282 -12.454 -19.133 1.00 66.06 104 ASN A CA 1
ATOM 841 C C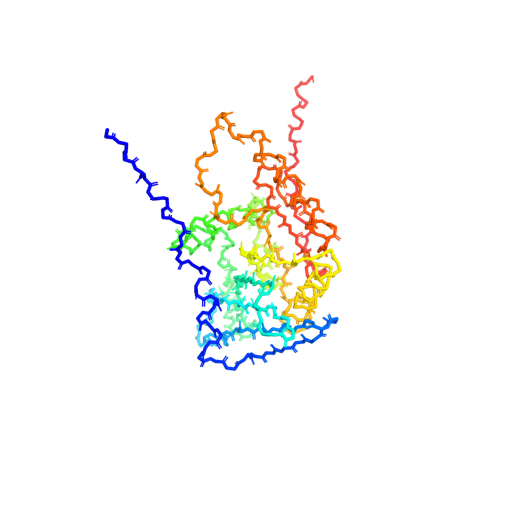 . ASN A 1 104 ? 4.056 -12.945 -17.699 1.00 66.06 104 ASN A C 1
ATOM 843 O O . ASN A 1 104 ? 3.534 -14.041 -17.521 1.00 66.06 104 ASN A O 1
ATOM 847 N N . GLU A 1 105 ? 4.425 -12.158 -16.686 1.00 67.19 105 GLU A N 1
ATOM 848 C CA . GLU A 1 105 ? 4.357 -12.589 -15.283 1.00 67.19 105 GLU A CA 1
ATOM 849 C C . GLU A 1 105 ? 3.143 -11.981 -14.572 1.00 67.19 105 GLU A C 1
ATOM 851 O O . GLU A 1 105 ? 2.413 -12.679 -13.874 1.00 67.19 105 GLU A O 1
ATOM 856 N N . ALA A 1 106 ? 2.862 -10.689 -14.775 1.00 62.44 106 ALA A N 1
ATOM 857 C CA . ALA A 1 106 ? 1.720 -10.040 -14.127 1.00 62.44 106 ALA A CA 1
ATOM 858 C C . ALA A 1 106 ? 0.364 -10.500 -14.695 1.00 62.44 106 ALA A C 1
ATOM 860 O O . ALA A 1 106 ? -0.578 -10.691 -13.924 1.00 62.44 106 ALA A O 1
ATOM 861 N N . ASP A 1 107 ? 0.283 -10.724 -16.012 1.00 57.28 107 ASP A N 1
ATOM 862 C CA . ASP A 1 107 ? -0.892 -11.271 -16.712 1.00 57.28 107 ASP A CA 1
ATOM 863 C C . ASP A 1 107 ? -1.283 -12.678 -16.219 1.00 57.28 107 ASP A C 1
ATOM 865 O O . ASP A 1 107 ? -2.447 -13.068 -16.303 1.00 57.28 107 ASP A O 1
ATOM 869 N N . ALA A 1 108 ? -0.325 -13.456 -15.703 1.00 59.16 108 ALA A N 1
ATOM 870 C CA . ALA A 1 108 ? -0.523 -14.868 -15.378 1.00 59.16 108 ALA A CA 1
ATOM 871 C C . ALA A 1 108 ? -1.158 -15.120 -13.997 1.00 59.16 108 ALA A C 1
ATOM 873 O O . ALA A 1 108 ? -1.533 -16.258 -13.698 1.00 59.16 108 ALA A O 1
ATOM 874 N N . HIS A 1 109 ? -1.255 -14.099 -13.140 1.00 62.53 109 HIS A N 1
ATOM 875 C CA . HIS A 1 109 ? -1.605 -14.284 -11.729 1.00 62.53 109 HIS A CA 1
ATOM 876 C C . HIS A 1 109 ? -3.026 -13.841 -11.386 1.00 62.53 109 HIS A C 1
ATOM 878 O O . HIS A 1 109 ? -3.832 -14.676 -10.972 1.00 62.53 109 HIS A O 1
ATOM 884 N N . ASP A 1 110 ? -3.336 -12.553 -11.544 1.00 73.88 110 ASP A N 1
ATOM 885 C CA . ASP A 1 110 ? -4.675 -12.009 -11.322 1.00 73.88 110 ASP A CA 1
ATOM 886 C C . ASP A 1 110 ? -4.852 -10.617 -11.959 1.00 73.88 110 ASP A C 1
ATOM 888 O O . ASP A 1 110 ? -3.892 -9.924 -12.312 1.00 73.88 110 ASP A O 1
ATOM 892 N N . ASP A 1 111 ? -6.112 -10.187 -12.081 1.00 76.62 111 ASP A N 1
ATOM 893 C CA . ASP A 1 111 ? -6.488 -8.896 -12.669 1.00 76.62 111 ASP A CA 1
ATOM 894 C C . ASP A 1 111 ? -5.874 -7.687 -11.939 1.00 76.62 111 ASP A C 1
ATOM 896 O O . ASP A 1 111 ? -5.728 -6.608 -12.523 1.00 76.62 111 ASP A O 1
ATOM 900 N N . ASN A 1 112 ? -5.555 -7.810 -10.648 1.00 78.31 112 ASN A N 1
ATOM 901 C CA . ASN A 1 112 ? -5.025 -6.704 -9.862 1.00 78.31 112 ASN A CA 1
ATOM 902 C C . ASN A 1 112 ? -3.540 -6.491 -10.145 1.00 78.31 112 ASN A C 1
ATOM 904 O O . ASN A 1 112 ? -3.137 -5.355 -10.419 1.00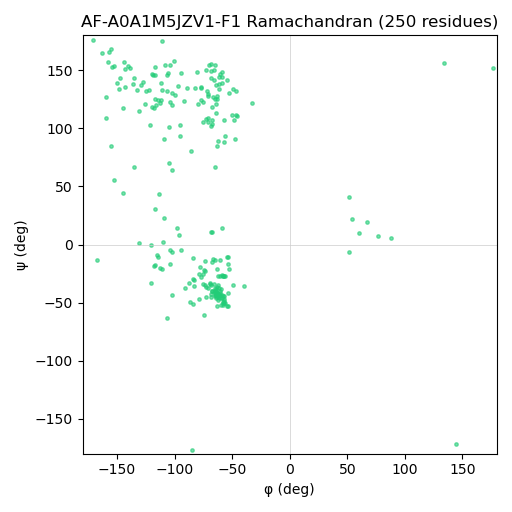 78.31 112 ASN A O 1
ATOM 908 N N . SER A 1 113 ? -2.760 -7.571 -10.153 1.00 79.19 113 SER A N 1
ATOM 909 C CA . SER A 1 113 ? -1.352 -7.563 -10.545 1.00 79.19 113 SER A CA 1
ATOM 910 C C . SER A 1 113 ? -1.202 -7.102 -11.992 1.00 79.19 113 SER A C 1
ATOM 912 O O . SER A 1 113 ? -0.388 -6.214 -12.250 1.00 79.19 113 SER A O 1
ATOM 914 N N . TYR A 1 114 ? -2.071 -7.560 -12.902 1.00 79.75 114 TYR A N 1
ATOM 915 C CA . TYR A 1 114 ? -2.159 -7.053 -14.276 1.00 79.75 114 TYR A CA 1
ATOM 916 C C . TYR A 1 114 ? -2.354 -5.528 -14.337 1.00 79.75 114 TYR A C 1
ATOM 918 O O . TYR A 1 114 ? -1.593 -4.795 -14.977 1.00 79.75 114 TYR A O 1
ATOM 926 N N . GLN A 1 115 ? -3.367 -5.003 -13.637 1.00 82.06 115 GLN A N 1
ATOM 927 C CA . GLN A 1 115 ? -3.670 -3.567 -13.639 1.00 82.06 115 GLN A CA 1
ATOM 928 C C . GLN A 1 115 ? -2.549 -2.729 -13.020 1.00 82.06 115 GLN A C 1
ATOM 930 O O . GLN A 1 115 ? -2.233 -1.644 -13.527 1.00 82.06 115 GLN A O 1
ATOM 935 N N . ALA A 1 116 ? -1.952 -3.206 -11.929 1.00 84.44 116 ALA A N 1
ATOM 936 C CA . ALA A 1 116 ? -0.813 -2.557 -11.302 1.00 84.44 116 ALA A CA 1
ATOM 937 C C . ALA A 1 116 ? 0.377 -2.528 -12.270 1.00 84.44 116 ALA A C 1
ATOM 939 O O . ALA A 1 116 ? 0.926 -1.454 -12.520 1.00 84.44 116 ALA A O 1
ATOM 940 N N . ALA A 1 117 ? 0.698 -3.654 -12.907 1.00 82.62 117 ALA A N 1
ATOM 941 C CA . ALA A 1 117 ? 1.767 -3.773 -13.888 1.00 82.62 117 ALA A CA 1
ATOM 942 C C . ALA A 1 117 ? 1.603 -2.802 -15.059 1.00 82.62 117 ALA A C 1
ATOM 944 O O . ALA A 1 117 ? 2.509 -2.023 -15.371 1.00 82.62 117 ALA A O 1
ATOM 945 N N . HIS A 1 118 ? 0.415 -2.771 -15.663 1.00 82.56 118 HIS A N 1
ATOM 946 C CA . HIS A 1 118 ? 0.089 -1.818 -16.720 1.00 82.56 118 HIS A CA 1
ATOM 947 C C . HIS A 1 118 ? 0.215 -0.367 -16.259 1.00 82.56 118 HIS A C 1
ATOM 949 O O . HIS A 1 118 ? 0.684 0.489 -17.013 1.00 82.56 118 HIS A O 1
ATOM 955 N N . THR A 1 119 ? -0.174 -0.073 -15.020 1.00 86.00 119 THR A N 1
ATOM 956 C CA . THR A 1 119 ? -0.048 1.272 -14.454 1.00 86.00 119 THR A CA 1
ATOM 957 C C . THR A 1 119 ? 1.419 1.680 -14.323 1.00 86.00 119 THR A C 1
ATOM 959 O O . THR A 1 119 ? 1.777 2.788 -14.732 1.00 86.00 119 THR A O 1
ATOM 962 N N . VAL A 1 120 ? 2.287 0.790 -13.829 1.00 85.75 120 VAL A N 1
ATOM 963 C CA . VAL A 1 120 ? 3.734 1.049 -13.757 1.00 85.75 120 VAL A CA 1
ATOM 964 C C . VAL A 1 120 ? 4.320 1.234 -15.152 1.00 85.75 120 VAL A C 1
ATOM 966 O O . VAL A 1 120 ? 5.046 2.200 -15.383 1.00 85.75 120 VAL A O 1
ATOM 969 N N . LEU A 1 121 ? 3.963 0.369 -16.105 1.00 81.88 121 LEU A N 1
ATOM 970 C CA . LEU A 1 121 ? 4.439 0.460 -17.484 1.00 81.88 121 LEU A CA 1
ATOM 971 C C . LEU A 1 121 ? 4.021 1.771 -18.156 1.00 81.88 121 LEU A C 1
ATOM 973 O O . LEU A 1 121 ? 4.809 2.359 -18.888 1.00 81.88 121 LEU A O 1
ATOM 977 N N . ARG A 1 122 ? 2.819 2.289 -17.897 1.00 81.62 122 ARG A N 1
ATOM 978 C CA . ARG A 1 122 ? 2.423 3.602 -18.432 1.00 81.62 122 ARG A CA 1
ATOM 979 C C . ARG A 1 122 ? 3.215 4.751 -17.810 1.00 81.62 122 ARG A C 1
ATOM 981 O O . ARG A 1 122 ? 3.509 5.723 -18.501 1.00 81.62 122 ARG A O 1
ATOM 988 N N . ALA A 1 123 ? 3.557 4.650 -16.529 1.00 85.25 123 ALA A N 1
ATOM 989 C CA . ALA A 1 123 ? 4.244 5.714 -15.805 1.00 85.25 123 ALA A CA 1
ATOM 990 C C . ALA A 1 123 ? 5.777 5.717 -15.999 1.00 85.25 123 ALA A C 1
ATOM 992 O O . ALA A 1 123 ? 6.375 6.795 -16.000 1.00 85.25 123 ALA A O 1
ATOM 993 N N . TRP A 1 124 ? 6.402 4.552 -16.209 1.00 82.69 124 TRP A N 1
ATOM 994 C CA . TRP A 1 124 ? 7.864 4.391 -16.334 1.00 82.69 124 TRP A CA 1
ATOM 995 C C . TRP A 1 124 ? 8.328 3.562 -17.545 1.00 82.69 124 TRP A C 1
ATOM 997 O O . TRP A 1 124 ? 9.526 3.382 -17.747 1.00 82.69 124 TRP A O 1
ATOM 1007 N N . GLY A 1 125 ? 7.424 3.075 -18.394 1.00 72.06 125 GLY A N 1
ATOM 1008 C CA . GLY A 1 125 ? 7.779 2.254 -19.553 1.00 72.06 125 GLY A CA 1
ATOM 1009 C C . GLY A 1 125 ? 8.605 2.991 -20.615 1.00 72.06 125 GLY A C 1
ATOM 1010 O O . GLY A 1 125 ? 8.539 4.222 -20.729 1.00 72.06 125 GLY A O 1
ATOM 1011 N N . PRO A 1 126 ? 9.398 2.255 -21.416 1.00 63.19 126 PRO A N 1
ATOM 1012 C CA . PRO A 1 126 ? 10.284 2.842 -22.416 1.00 63.19 126 PRO A CA 1
ATOM 1013 C C . PRO A 1 126 ? 9.485 3.428 -23.587 1.00 63.19 126 PRO A C 1
ATOM 1015 O O . PRO A 1 126 ? 8.647 2.749 -24.178 1.00 63.19 126 PRO A O 1
ATOM 1018 N N . HIS A 1 127 ? 9.777 4.680 -23.952 1.00 53.78 127 HIS A N 1
ATOM 1019 C CA . HIS A 1 127 ? 9.224 5.311 -25.157 1.00 53.78 127 HIS A CA 1
ATOM 1020 C C . HIS A 1 127 ? 10.089 5.021 -26.395 1.00 53.78 127 HIS A C 1
ATOM 1022 O O . HIS A 1 127 ? 9.561 4.876 -27.493 1.00 53.78 127 HIS A O 1
ATOM 1028 N N . GLU A 1 128 ? 11.411 4.907 -26.222 1.00 50.62 128 GLU A N 1
ATOM 1029 C CA . GLU A 1 128 ? 12.383 4.821 -27.318 1.00 50.62 128 GLU A CA 1
ATOM 1030 C C . GLU A 1 128 ? 13.657 4.096 -26.848 1.00 50.62 128 GLU A C 1
ATOM 1032 O O . GLU A 1 128 ? 14.609 4.737 -26.423 1.00 50.62 128 GLU A O 1
ATOM 1037 N N . ARG A 1 129 ? 13.666 2.755 -26.894 1.00 47.91 129 ARG A N 1
ATOM 1038 C CA . ARG A 1 129 ? 14.845 1.849 -26.828 1.00 47.91 129 ARG A CA 1
ATOM 1039 C C . ARG A 1 129 ? 15.881 1.994 -25.688 1.00 47.91 129 ARG A C 1
ATOM 1041 O O . ARG A 1 129 ? 16.741 1.128 -25.606 1.00 47.91 129 ARG A O 1
ATOM 1048 N N . LYS A 1 130 ? 15.818 2.997 -24.810 1.00 51.25 130 LYS A N 1
ATOM 1049 C CA . LYS A 1 130 ? 16.615 3.079 -23.578 1.00 51.25 130 LYS A CA 1
ATOM 1050 C C . LYS A 1 130 ? 15.835 2.448 -22.433 1.00 51.25 130 LYS A C 1
ATOM 1052 O O . LYS A 1 130 ? 14.686 2.813 -22.180 1.00 51.25 130 LYS A O 1
ATOM 1057 N N . THR A 1 131 ? 16.454 1.460 -21.812 1.00 52.66 131 THR A N 1
ATOM 1058 C CA . THR A 1 131 ? 15.865 0.480 -20.894 1.00 52.66 131 THR A CA 1
ATOM 1059 C C . THR A 1 131 ? 16.019 0.846 -19.417 1.00 52.66 131 THR A C 1
ATOM 1061 O O . THR A 1 131 ? 15.652 0.043 -18.572 1.00 52.66 131 THR A O 1
ATOM 1064 N N . ASP A 1 132 ? 16.505 2.046 -19.099 1.00 55.25 132 ASP A N 1
ATOM 1065 C CA . ASP A 1 132 ? 17.377 2.202 -17.924 1.00 55.25 132 ASP A CA 1
ATOM 1066 C C . ASP A 1 132 ? 16.804 3.116 -16.825 1.00 55.25 132 ASP A C 1
ATOM 1068 O O . ASP A 1 132 ? 17.551 3.844 -16.182 1.00 55.25 132 ASP A O 1
ATOM 1072 N N . GLU A 1 133 ? 15.477 3.172 -16.666 1.00 67.31 133 GLU A N 1
ATOM 1073 C CA . GLU A 1 133 ? 14.859 3.916 -15.551 1.00 67.31 133 GLU A CA 1
ATOM 1074 C C . GLU A 1 133 ? 13.588 3.222 -15.040 1.00 67.31 133 GLU A C 1
ATOM 1076 O O . GLU A 1 133 ? 12.534 3.842 -14.843 1.00 67.31 133 GLU A O 1
ATOM 1081 N N . THR A 1 134 ? 13.641 1.903 -14.880 1.00 76.31 134 THR A N 1
ATOM 1082 C CA . THR A 1 134 ? 12.514 1.156 -14.311 1.00 76.31 134 THR A CA 1
ATOM 1083 C C . THR A 1 134 ? 12.516 1.266 -12.782 1.00 76.31 134 THR A C 1
ATOM 1085 O O . THR A 1 134 ? 13.585 1.316 -12.175 1.00 76.31 134 THR A O 1
ATOM 1088 N N . PRO A 1 135 ? 11.354 1.253 -12.095 1.00 83.25 135 PRO A N 1
ATOM 1089 C CA . PRO A 1 135 ? 11.343 1.304 -10.633 1.00 83.25 135 PRO A CA 1
ATOM 1090 C C . PRO A 1 135 ? 12.138 0.171 -9.970 1.00 83.25 135 PRO A C 1
ATOM 1092 O O . PRO A 1 135 ? 12.691 0.380 -8.895 1.00 83.25 135 PRO A O 1
ATOM 1095 N N . PHE A 1 136 ? 12.266 -0.979 -10.640 1.00 80.69 136 PHE A N 1
ATOM 1096 C CA . PHE A 1 136 ? 13.053 -2.126 -10.184 1.00 80.69 136 PHE A CA 1
ATOM 1097 C C . PHE A 1 136 ? 14.561 -1.853 -10.054 1.00 80.69 136 PHE A C 1
ATOM 1099 O O . PHE A 1 136 ? 15.245 -2.539 -9.298 1.00 80.69 136 PHE A O 1
ATOM 1106 N N . GLU A 1 137 ? 15.093 -0.828 -10.721 1.00 78.31 137 GLU A N 1
ATOM 1107 C CA . GLU A 1 137 ? 16.479 -0.373 -10.521 1.00 78.31 137 GLU A CA 1
ATOM 1108 C C . GLU A 1 137 ? 16.666 0.372 -9.197 1.00 78.31 137 GLU A C 1
ATOM 1110 O O . GLU A 1 137 ? 17.768 0.435 -8.654 1.00 78.31 137 GLU A O 1
ATOM 1115 N N . PHE A 1 138 ? 15.580 0.919 -8.651 1.00 80.88 138 PHE A N 1
ATOM 1116 C CA . PHE A 1 138 ? 15.587 1.703 -7.420 1.00 80.88 138 PHE A CA 1
ATOM 1117 C C . PHE A 1 138 ? 15.091 0.902 -6.213 1.00 80.88 138 PHE A C 1
ATOM 1119 O O . PHE A 1 138 ? 15.138 1.408 -5.089 1.00 80.88 138 PHE A O 1
ATOM 1126 N N . GLY A 1 139 ? 14.606 -0.323 -6.413 1.00 85.62 139 GLY A N 1
ATOM 1127 C CA . GLY A 1 139 ? 14.085 -1.159 -5.340 1.00 85.62 139 GLY A CA 1
ATOM 1128 C C . GLY A 1 139 ? 12.901 -2.022 -5.748 1.00 85.62 139 GLY A C 1
ATOM 1129 O O . GLY A 1 139 ? 12.522 -2.087 -6.911 1.00 85.62 139 GLY A O 1
ATOM 1130 N N . SER A 1 140 ? 12.279 -2.665 -4.764 1.00 88.19 140 SER A N 1
ATOM 1131 C CA . SER A 1 140 ? 11.044 -3.420 -4.983 1.00 88.19 140 SER A CA 1
ATOM 1132 C C . SER A 1 140 ? 9.845 -2.510 -5.273 1.00 88.19 140 SER A C 1
ATOM 1134 O O . SER A 1 140 ? 9.798 -1.348 -4.859 1.00 88.19 140 SER A O 1
ATOM 1136 N N . ILE A 1 141 ? 8.849 -3.041 -5.973 1.00 89.75 141 ILE A N 1
ATOM 1137 C CA . ILE A 1 141 ? 7.533 -2.416 -6.109 1.00 89.75 141 ILE A CA 1
ATOM 1138 C C . ILE A 1 141 ? 6.605 -3.104 -5.122 1.00 89.75 141 ILE A C 1
ATOM 1140 O O . ILE A 1 141 ? 6.517 -4.325 -5.105 1.00 89.75 141 ILE A O 1
ATOM 1144 N N . VAL A 1 142 ? 5.907 -2.327 -4.305 1.00 91.81 142 VAL A N 1
ATOM 1145 C CA . VAL A 1 142 ? 4.949 -2.862 -3.338 1.00 91.81 142 VAL A CA 1
ATOM 1146 C C . VAL A 1 142 ? 3.547 -2.480 -3.777 1.00 91.81 142 VAL A C 1
ATOM 1148 O O . VAL A 1 142 ? 3.307 -1.315 -4.067 1.00 91.81 142 VAL A O 1
ATOM 1151 N N . ILE A 1 143 ? 2.600 -3.406 -3.786 1.00 91.25 143 ILE A N 1
ATOM 1152 C CA . ILE A 1 143 ? 1.177 -3.112 -3.920 1.00 91.25 143 ILE A CA 1
ATOM 1153 C C . ILE A 1 143 ? 0.528 -3.215 -2.553 1.00 91.25 143 ILE A C 1
ATOM 1155 O O . ILE A 1 143 ? 0.672 -4.210 -1.853 1.00 91.25 143 ILE A O 1
ATOM 1159 N N . PHE A 1 144 ? -0.231 -2.192 -2.189 1.00 90.75 144 PHE A N 1
ATOM 1160 C CA . PHE A 1 144 ? -1.137 -2.229 -1.059 1.00 90.75 144 PHE A CA 1
ATOM 1161 C C . PHE A 1 144 ? -2.536 -2.601 -1.559 1.00 90.75 144 PHE A C 1
ATOM 1163 O O . PHE A 1 144 ? -3.286 -1.731 -2.011 1.00 90.75 144 PHE A O 1
ATOM 1170 N N . ASP A 1 145 ? -2.850 -3.897 -1.530 1.00 77.06 145 ASP A N 1
ATOM 1171 C CA . ASP A 1 145 ? -4.077 -4.435 -2.129 1.00 77.06 145 ASP A CA 1
ATOM 1172 C C . ASP A 1 145 ? -5.278 -4.327 -1.179 1.00 77.06 145 ASP A C 1
ATOM 1174 O O . ASP A 1 145 ? -6.333 -3.789 -1.525 1.00 77.06 145 ASP A O 1
ATOM 1178 N N . ARG A 1 146 ? -5.116 -4.807 0.061 1.00 77.19 146 ARG A N 1
ATOM 1179 C CA . ARG A 1 146 ? -6.233 -4.990 0.997 1.00 77.19 146 ARG A CA 1
ATOM 1180 C C . ARG A 1 146 ? -5.993 -4.265 2.299 1.00 77.19 146 ARG A C 1
ATOM 1182 O O . ARG A 1 146 ? -4.946 -4.401 2.927 1.00 77.19 146 ARG A O 1
ATOM 1189 N N . LEU A 1 147 ? -7.010 -3.526 2.729 1.00 86.56 147 LEU A N 1
ATOM 1190 C CA . LEU A 1 147 ? -7.037 -2.867 4.022 1.00 86.56 147 LEU A CA 1
ATOM 1191 C C . LEU A 1 147 ? -8.458 -2.866 4.573 1.00 86.56 147 LEU A C 1
ATOM 1193 O O . LEU A 1 147 ? -9.347 -2.215 4.026 1.00 86.56 147 LEU A O 1
ATOM 1197 N N . ARG A 1 148 ? -8.633 -3.527 5.713 1.00 87.38 148 ARG A N 1
ATOM 1198 C CA . ARG A 1 148 ? -9.825 -3.438 6.551 1.00 87.38 148 ARG A CA 1
ATOM 1199 C C . ARG A 1 148 ? -9.488 -2.623 7.791 1.00 87.38 148 ARG A C 1
ATOM 1201 O O . ARG A 1 148 ? -8.483 -2.893 8.445 1.00 87.38 148 ARG A O 1
ATOM 1208 N N . ILE A 1 149 ? -10.328 -1.647 8.132 1.00 88.25 149 ILE A N 1
ATOM 1209 C CA . ILE A 1 149 ? -10.243 -0.901 9.395 1.00 88.25 149 ILE A CA 1
ATOM 1210 C C . ILE A 1 149 ? -11.633 -0.869 10.029 1.00 88.25 149 ILE A C 1
ATOM 1212 O O . ILE A 1 149 ? -12.541 -0.227 9.513 1.00 88.25 149 ILE A O 1
ATOM 1216 N N . GLU A 1 150 ? -11.762 -1.514 11.182 1.00 89.25 150 GLU A N 1
ATOM 1217 C CA . GLU A 1 150 ? -12.971 -1.612 12.008 1.00 89.25 150 GLU A CA 1
ATOM 1218 C C . GLU A 1 150 ? -12.771 -0.870 13.339 1.00 89.25 150 GLU A C 1
ATOM 1220 O O . GLU A 1 150 ? -13.100 -1.346 14.426 1.00 89.25 150 GLU A O 1
ATOM 1225 N N . ALA A 1 151 ? -12.174 0.320 13.270 1.00 86.19 151 ALA A N 1
ATOM 1226 C CA . ALA A 1 151 ? -11.980 1.151 14.447 1.00 86.19 151 ALA A CA 1
ATOM 1227 C C . ALA A 1 151 ? -13.335 1.631 14.996 1.00 86.19 151 ALA A C 1
ATOM 1229 O O . ALA A 1 151 ? -14.122 2.251 14.283 1.00 86.19 151 ALA A O 1
ATOM 1230 N N . GLY A 1 152 ? -13.581 1.408 16.287 1.00 87.38 152 GLY A N 1
ATOM 1231 C CA . GLY A 1 152 ? -14.821 1.803 16.958 1.00 87.38 152 GLY A CA 1
ATOM 1232 C C . GLY A 1 152 ? -14.943 3.308 17.211 1.00 87.38 152 GLY A C 1
ATOM 1233 O O . GLY A 1 152 ? -16.022 3.788 17.543 1.00 87.38 152 GLY A O 1
ATOM 1234 N N . ASN A 1 153 ? -13.851 4.068 17.080 1.00 91.44 153 ASN A N 1
ATOM 1235 C CA . ASN A 1 153 ? -13.846 5.522 17.240 1.00 91.44 153 ASN A CA 1
ATOM 1236 C C . ASN A 1 153 ? -12.692 6.201 16.474 1.00 91.44 153 ASN A C 1
ATOM 1238 O O . ASN A 1 153 ? -11.760 5.556 15.986 1.00 91.44 153 ASN A O 1
ATOM 1242 N N . VAL A 1 154 ? -12.758 7.534 16.376 1.00 92.38 154 VAL A N 1
ATOM 1243 C CA . VAL A 1 154 ? -11.783 8.358 15.638 1.00 92.38 154 VAL A CA 1
ATOM 1244 C C . VAL A 1 154 ? -10.356 8.255 16.204 1.00 92.38 154 VAL A C 1
ATOM 1246 O O . VAL A 1 154 ? -9.441 8.057 15.401 1.00 92.38 154 VAL A O 1
ATOM 1249 N N . PRO A 1 155 ? -10.115 8.340 17.531 1.00 95.00 155 PRO A N 1
ATOM 1250 C CA . PRO A 1 155 ? -8.774 8.140 18.090 1.00 95.00 155 PRO A CA 1
ATOM 1251 C C . PRO A 1 155 ? -8.160 6.784 17.730 1.00 95.00 155 PRO A C 1
ATOM 1253 O O . PRO A 1 155 ? -7.009 6.729 17.295 1.00 95.00 155 PRO A O 1
ATOM 1256 N N . GLN A 1 156 ? -8.939 5.704 17.834 1.00 93.25 156 GLN A N 1
ATOM 1257 C CA . GLN A 1 156 ? -8.491 4.360 17.473 1.00 93.25 156 GLN A CA 1
ATOM 1258 C C . GLN A 1 156 ? -8.152 4.270 15.981 1.00 93.25 156 GLN A C 1
ATOM 1260 O O . GLN A 1 156 ? -7.109 3.729 15.623 1.00 93.25 156 GLN A O 1
ATOM 1265 N N . SER A 1 157 ? -8.970 4.874 15.112 1.00 94.06 157 SER A N 1
ATOM 1266 C CA . SER A 1 157 ? -8.669 4.976 13.678 1.00 94.06 157 SER A CA 1
ATOM 1267 C C . SER A 1 157 ? -7.347 5.712 13.430 1.00 94.06 157 SER A C 1
ATOM 1269 O O . SER A 1 157 ? -6.518 5.260 12.643 1.00 94.06 157 SER A O 1
ATOM 1271 N N . GLY A 1 158 ? -7.100 6.818 14.142 1.00 94.94 158 GLY A N 1
ATOM 1272 C CA . GLY A 1 158 ? -5.832 7.545 14.079 1.00 94.94 158 GLY A CA 1
ATOM 1273 C C . GLY A 1 158 ? -4.630 6.682 14.473 1.00 94.94 158 GLY A C 1
ATOM 1274 O O . GLY A 1 158 ? -3.637 6.657 13.747 1.00 94.94 158 GLY A O 1
ATOM 1275 N N . ALA A 1 159 ? -4.740 5.934 15.572 1.00 96.94 159 ALA A N 1
ATOM 1276 C CA . ALA A 1 159 ? -3.689 5.033 16.042 1.00 96.94 159 ALA A CA 1
ATOM 1277 C C . ALA A 1 159 ? -3.400 3.888 15.053 1.00 96.94 159 ALA A C 1
ATOM 1279 O O . ALA A 1 159 ? -2.233 3.564 14.825 1.00 96.94 159 ALA A O 1
ATOM 1280 N N . VAL A 1 160 ? -4.438 3.331 14.414 1.00 95.75 160 VAL A N 1
ATOM 1281 C CA . VAL A 1 160 ? -4.295 2.341 13.331 1.00 95.75 160 VAL A CA 1
ATOM 1282 C C . VAL A 1 160 ? -3.435 2.899 12.196 1.00 95.75 160 VAL A C 1
ATOM 1284 O O . VAL A 1 160 ? -2.461 2.264 11.797 1.00 95.75 160 VAL A O 1
ATOM 1287 N N . TRP A 1 161 ? -3.734 4.107 11.707 1.00 96.25 161 TRP A N 1
ATOM 1288 C CA . TRP A 1 161 ? -2.957 4.723 10.626 1.00 96.25 161 TRP A CA 1
ATOM 1289 C C . TRP A 1 161 ? -1.499 4.991 11.013 1.00 96.25 161 TRP A C 1
ATOM 1291 O O . TRP A 1 161 ? -0.611 4.797 10.186 1.00 96.25 161 TRP A O 1
ATOM 1301 N N . VAL A 1 162 ? -1.229 5.377 12.265 1.00 96.75 162 VAL A N 1
ATOM 1302 C CA . VAL A 1 162 ? 0.149 5.536 12.764 1.00 96.75 162 VAL A CA 1
ATOM 1303 C C . VAL A 1 162 ? 0.906 4.209 12.732 1.00 96.75 162 VAL A C 1
ATOM 1305 O O . VAL A 1 162 ? 2.068 4.177 12.328 1.00 96.75 162 VAL A O 1
ATOM 1308 N N . LEU A 1 163 ? 0.270 3.104 13.130 1.00 97.19 163 LEU A N 1
ATOM 1309 C CA . LEU A 1 163 ? 0.887 1.777 13.063 1.00 97.19 163 LEU A CA 1
ATOM 1310 C C . LEU A 1 163 ? 1.146 1.332 11.617 1.00 97.19 163 LEU A C 1
ATOM 1312 O O . LEU A 1 163 ? 2.225 0.813 11.339 1.00 97.19 163 LEU A O 1
ATOM 1316 N N . ILE A 1 164 ? 0.220 1.596 10.688 1.00 95.38 164 ILE A N 1
ATOM 1317 C CA . ILE A 1 164 ? 0.422 1.332 9.252 1.00 95.38 164 ILE A CA 1
ATOM 1318 C C . ILE A 1 164 ? 1.600 2.155 8.710 1.00 95.38 164 ILE A C 1
ATOM 1320 O O . ILE A 1 164 ? 2.452 1.618 8.006 1.00 95.38 164 ILE A O 1
ATOM 1324 N N . GLN A 1 165 ? 1.707 3.436 9.076 1.00 94.56 165 GLN A N 1
ATOM 1325 C CA . GLN A 1 165 ? 2.836 4.271 8.661 1.00 94.56 165 GLN A CA 1
ATOM 1326 C C . GLN A 1 165 ? 4.166 3.737 9.211 1.00 94.56 165 GLN A C 1
ATOM 1328 O O . GLN A 1 165 ? 5.137 3.647 8.465 1.00 94.56 165 GLN A O 1
ATOM 1333 N N . LYS A 1 166 ? 4.206 3.303 10.479 1.00 94.00 166 LYS A N 1
ATOM 1334 C CA . LYS A 1 166 ? 5.390 2.656 11.073 1.00 94.00 166 LYS A CA 1
ATOM 1335 C C . LYS A 1 166 ? 5.776 1.366 10.351 1.00 94.00 166 LYS A C 1
ATOM 1337 O O . LYS A 1 166 ? 6.967 1.109 10.193 1.00 94.00 166 LYS A O 1
ATOM 1342 N N . LEU A 1 167 ? 4.797 0.556 9.941 1.00 93.44 167 LEU A N 1
ATOM 1343 C CA . LEU A 1 167 ? 5.037 -0.629 9.117 1.00 93.44 167 LEU A CA 1
ATOM 1344 C C . LEU A 1 167 ? 5.689 -0.234 7.793 1.00 93.44 167 LEU A C 1
ATOM 1346 O O . LEU A 1 167 ? 6.753 -0.754 7.474 1.00 93.44 167 LEU A O 1
ATOM 1350 N N . ILE A 1 168 ? 5.101 0.724 7.076 1.00 92.50 168 ILE A N 1
ATOM 1351 C CA . ILE A 1 168 ? 5.631 1.209 5.798 1.00 92.50 168 ILE A CA 1
ATOM 1352 C C . ILE A 1 168 ? 7.058 1.735 5.955 1.00 92.50 168 ILE A C 1
ATOM 1354 O O . ILE A 1 168 ? 7.953 1.345 5.207 1.00 92.50 168 ILE A O 1
ATOM 1358 N N . ASP A 1 169 ? 7.285 2.594 6.945 1.00 90.94 169 ASP A N 1
ATOM 1359 C CA . ASP A 1 169 ? 8.590 3.203 7.166 1.00 90.94 169 ASP A CA 1
ATOM 1360 C C . ASP A 1 169 ? 9.635 2.147 7.541 1.00 90.94 169 ASP A C 1
ATOM 1362 O O . ASP A 1 169 ? 10.756 2.193 7.052 1.00 90.94 169 ASP A O 1
ATOM 1366 N N . ARG A 1 170 ? 9.279 1.151 8.359 1.00 89.69 170 ARG A N 1
ATOM 1367 C CA . ARG A 1 170 ? 10.217 0.093 8.752 1.00 89.69 170 ARG A CA 1
ATOM 1368 C C . ARG A 1 170 ? 10.509 -0.899 7.629 1.00 89.69 170 ARG A C 1
ATOM 1370 O O . ARG A 1 170 ? 11.659 -1.305 7.481 1.00 89.69 170 ARG A O 1
ATOM 1377 N N . GLN A 1 171 ? 9.477 -1.353 6.924 1.00 87.38 171 GLN A N 1
ATOM 1378 C CA . GLN A 1 171 ? 9.592 -2.450 5.967 1.00 87.38 171 GLN A CA 1
ATOM 1379 C C . GLN A 1 171 ? 10.102 -1.970 4.609 1.00 87.38 171 GLN A C 1
ATOM 1381 O O . GLN A 1 171 ? 10.862 -2.687 3.969 1.00 87.38 171 GLN A O 1
ATOM 1386 N N . PHE A 1 172 ? 9.701 -0.766 4.192 1.00 88.44 172 PHE A N 1
ATOM 1387 C CA . PHE A 1 172 ? 9.881 -0.303 2.816 1.00 88.44 172 PHE A CA 1
ATOM 1388 C C . PHE A 1 172 ? 10.778 0.939 2.691 1.00 88.44 172 PHE A C 1
ATOM 1390 O O . PHE A 1 172 ? 11.302 1.193 1.605 1.00 88.44 172 PHE A O 1
ATOM 1397 N N . LYS A 1 173 ? 11.008 1.706 3.772 1.00 80.69 173 LYS A N 1
ATOM 1398 C CA . LYS A 1 173 ? 11.907 2.879 3.770 1.00 80.69 173 LYS A CA 1
ATOM 1399 C C . LYS A 1 173 ? 13.195 2.609 4.566 1.00 80.69 173 LYS A C 1
ATOM 1401 O O . LYS A 1 173 ? 13.271 2.873 5.762 1.00 80.69 173 LYS A O 1
ATOM 1406 N N . GLY A 1 174 ? 14.259 2.118 3.920 1.00 64.81 174 GLY A N 1
ATOM 1407 C CA . GLY A 1 174 ? 15.546 1.933 4.611 1.00 64.81 174 GLY A CA 1
ATOM 1408 C C . GLY A 1 174 ? 16.679 1.285 3.806 1.00 64.81 174 GLY A C 1
ATOM 1409 O O . GLY A 1 174 ? 16.457 0.447 2.944 1.00 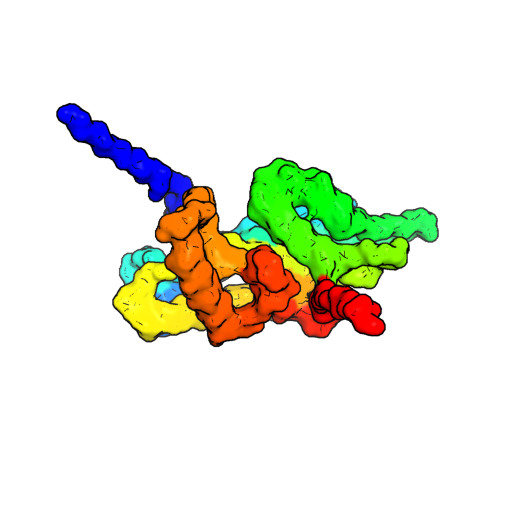64.81 174 GLY A O 1
ATOM 1410 N N . LYS A 1 175 ? 17.925 1.630 4.170 1.00 53.91 175 LYS A N 1
ATOM 1411 C CA . LYS A 1 175 ? 19.187 1.473 3.406 1.00 53.91 175 LYS A CA 1
ATOM 1412 C C . LYS A 1 175 ? 19.574 0.084 2.861 1.00 53.91 175 LYS A C 1
ATOM 1414 O O . LYS A 1 175 ? 20.548 0.021 2.122 1.00 53.91 175 LYS A O 1
ATOM 1419 N N . GLN A 1 176 ? 18.910 -1.011 3.231 1.00 48.59 176 GLN A N 1
ATOM 1420 C CA . GLN A 1 176 ? 19.325 -2.365 2.814 1.00 48.59 176 GLN A CA 1
ATOM 1421 C C . GLN A 1 176 ? 18.307 -3.105 1.942 1.00 48.59 176 GLN A C 1
ATOM 1423 O O . GLN A 1 176 ? 18.701 -4.051 1.278 1.00 48.59 176 GLN A O 1
ATOM 1428 N N . ASN A 1 177 ? 17.041 -2.674 1.917 1.00 55.91 177 ASN A N 1
ATOM 1429 C CA . ASN A 1 177 ? 15.963 -3.268 1.117 1.00 55.91 177 ASN A CA 1
ATOM 1430 C C . ASN A 1 177 ? 14.917 -2.180 0.817 1.00 55.91 177 ASN A C 1
ATOM 1432 O O . ASN A 1 177 ? 13.764 -2.289 1.229 1.00 55.91 177 ASN A O 1
ATOM 1436 N N . CYS A 1 178 ? 15.338 -1.065 0.212 1.00 69.50 178 CYS A N 1
ATOM 1437 C CA . CYS A 1 178 ? 14.400 -0.002 -0.138 1.00 69.50 178 CYS A CA 1
ATOM 1438 C C . CYS A 1 178 ? 13.428 -0.534 -1.186 1.00 69.50 178 CYS A C 1
ATOM 1440 O O . CYS A 1 178 ? 13.856 -0.957 -2.259 1.00 69.50 178 CYS A O 1
ATOM 1442 N N . SER A 1 179 ? 12.132 -0.436 -0.918 1.00 83.44 179 SER A N 1
ATOM 1443 C CA . SER A 1 179 ? 11.172 -0.407 -2.012 1.00 83.44 179 SER A CA 1
ATOM 1444 C C . SER A 1 179 ? 11.361 0.901 -2.766 1.00 83.44 179 SER A C 1
ATOM 1446 O O . SER A 1 179 ? 11.631 1.948 -2.167 1.00 83.44 179 SER A O 1
ATOM 1448 N N . ALA A 1 180 ? 11.211 0.868 -4.080 1.00 84.38 180 ALA A N 1
ATOM 1449 C CA . ALA A 1 180 ? 11.184 2.067 -4.898 1.00 84.38 180 ALA A CA 1
ATOM 1450 C C . ALA A 1 180 ? 9.913 2.880 -4.606 1.00 84.38 180 ALA A C 1
ATOM 1452 O O . ALA A 1 180 ? 9.962 4.100 -4.399 1.00 84.38 180 ALA A O 1
ATOM 1453 N N . MET A 1 181 ? 8.778 2.180 -4.538 1.00 91.62 181 MET A N 1
ATOM 1454 C CA . MET A 1 181 ? 7.465 2.769 -4.307 1.00 91.62 181 MET A CA 1
ATOM 1455 C C . MET A 1 181 ? 6.462 1.776 -3.721 1.00 91.62 181 MET A C 1
ATOM 1457 O O . MET A 1 181 ? 6.633 0.561 -3.812 1.00 91.62 181 MET A O 1
ATOM 1461 N N . ILE A 1 182 ? 5.362 2.329 -3.211 1.00 93.06 182 ILE A N 1
ATOM 1462 C CA . ILE A 1 182 ? 4.139 1.595 -2.888 1.00 93.06 182 ILE A CA 1
ATOM 1463 C C . ILE A 1 182 ? 3.027 2.089 -3.808 1.00 93.06 182 ILE A C 1
ATOM 1465 O O . ILE A 1 182 ? 2.734 3.282 -3.820 1.00 93.06 182 ILE A O 1
ATOM 1469 N N . LEU A 1 183 ? 2.396 1.189 -4.549 1.00 92.38 183 LEU A N 1
ATOM 1470 C CA . LEU A 1 183 ? 1.179 1.404 -5.316 1.00 92.38 183 LEU A CA 1
ATOM 1471 C C . LEU A 1 183 ? -0.025 1.115 -4.434 1.00 92.38 183 LEU A C 1
ATOM 1473 O O . LEU A 1 183 ? -0.072 0.108 -3.740 1.00 92.38 183 LEU A O 1
ATOM 1477 N N . ILE A 1 184 ? -1.015 1.994 -4.468 1.00 90.94 184 ILE A N 1
ATOM 1478 C CA . ILE A 1 184 ? -2.245 1.833 -3.702 1.00 90.94 184 ILE A CA 1
ATOM 1479 C C . ILE A 1 184 ? -3.400 1.933 -4.676 1.00 90.94 184 ILE A C 1
ATOM 1481 O O . ILE A 1 184 ? -3.600 2.967 -5.327 1.00 90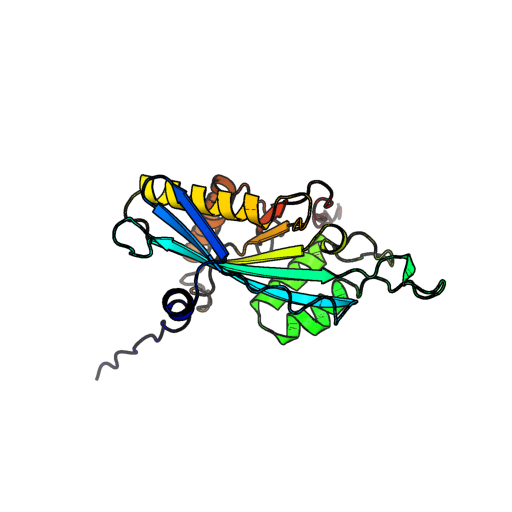.94 184 ILE A O 1
ATOM 1485 N N . LYS A 1 185 ? -4.200 0.875 -4.736 1.00 83.44 185 LYS A N 1
ATOM 1486 C CA . LYS A 1 185 ? -5.494 0.942 -5.391 1.00 83.44 185 LYS A CA 1
ATOM 1487 C C . LYS A 1 185 ? -6.441 1.671 -4.440 1.00 83.44 185 LYS A C 1
ATOM 1489 O O . LYS A 1 185 ? -6.589 1.256 -3.295 1.00 83.44 185 LYS A O 1
ATOM 1494 N N . PRO A 1 186 ? -7.108 2.761 -4.851 1.00 69.81 186 PRO A N 1
ATOM 1495 C CA . PRO A 1 186 ? -8.000 3.510 -3.965 1.00 69.81 186 PRO A CA 1
ATOM 1496 C C . PRO A 1 186 ? -9.273 2.734 -3.552 1.00 69.81 186 PRO A C 1
ATOM 1498 O O . PRO A 1 186 ? -10.183 3.342 -2.991 1.00 69.81 186 PRO A O 1
ATOM 1501 N N . PHE A 1 187 ? -9.355 1.427 -3.829 1.00 68.81 187 PHE A N 1
ATOM 1502 C CA . PHE A 1 187 ? -10.452 0.538 -3.462 1.00 68.81 187 PHE A CA 1
ATOM 1503 C C . PHE A 1 187 ? -9.962 -0.899 -3.204 1.00 68.81 187 PHE A C 1
ATOM 1505 O O . PHE A 1 187 ? -9.258 -1.431 -4.063 1.00 68.81 187 PHE A O 1
ATOM 1512 N N . PRO A 1 188 ? -10.401 -1.548 -2.107 1.00 51.31 188 PRO A N 1
ATOM 1513 C CA . PRO A 1 188 ? -10.305 -2.994 -1.949 1.00 51.31 188 PRO A CA 1
ATOM 1514 C C . PRO A 1 188 ? -11.322 -3.697 -2.863 1.00 51.31 188 PRO A C 1
ATOM 1516 O O . PRO A 1 188 ? -12.394 -3.161 -3.159 1.00 51.31 188 PRO A O 1
ATOM 1519 N N . LEU A 1 189 ? -10.976 -4.908 -3.295 1.00 44.75 189 LEU A N 1
ATOM 1520 C CA . LEU A 1 189 ? -11.674 -5.747 -4.281 1.00 44.75 189 LEU A CA 1
ATOM 1521 C C . LEU A 1 189 ? -13.172 -6.012 -4.006 1.00 44.75 189 LEU A C 1
ATOM 1523 O O . LEU A 1 189 ? -13.869 -6.474 -4.894 1.00 44.75 189 LEU A O 1
ATOM 1527 N N . GLU A 1 190 ? -13.711 -5.684 -2.832 1.00 40.91 190 GLU A N 1
ATOM 1528 C CA . GLU A 1 190 ? -15.113 -5.936 -2.447 1.00 40.91 190 GLU A CA 1
ATOM 1529 C C . GLU A 1 190 ? -16.155 -5.125 -3.251 1.00 40.91 190 GLU A C 1
ATOM 1531 O O . GLU A 1 190 ? -17.349 -5.410 -3.199 1.00 40.91 190 GLU A O 1
ATOM 1536 N N . TYR A 1 191 ? -15.719 -4.118 -4.016 1.00 48.81 191 TYR A N 1
ATOM 1537 C CA . TYR A 1 191 ? -16.569 -3.327 -4.919 1.00 48.81 191 TYR A CA 1
ATOM 1538 C C . TYR A 1 191 ? -16.303 -3.605 -6.406 1.00 48.81 191 TYR A C 1
ATOM 1540 O O . TYR A 1 191 ? -16.662 -2.787 -7.250 1.00 48.81 191 TYR A O 1
ATOM 1548 N N . THR A 1 192 ? -15.746 -4.770 -6.745 1.00 47.47 192 THR A N 1
ATOM 1549 C CA . THR A 1 192 ? -15.786 -5.324 -8.115 1.00 47.47 192 THR A CA 1
ATOM 1550 C C . THR A 1 192 ? -17.191 -5.760 -8.551 1.00 47.47 192 THR A C 1
ATOM 1552 O O . THR A 1 192 ? -17.344 -6.386 -9.593 1.00 47.47 192 THR A O 1
ATOM 1555 N N . GLY A 1 193 ? -18.244 -5.420 -7.800 1.00 54.19 193 GLY A N 1
ATOM 1556 C CA . GLY A 1 193 ? -19.601 -5.453 -8.335 1.00 54.19 193 GLY A CA 1
ATOM 1557 C C . GLY A 1 193 ? -19.749 -4.434 -9.467 1.00 54.19 193 GLY A C 1
ATOM 1558 O O . GLY A 1 193 ? -19.277 -3.304 -9.337 1.00 54.19 193 GLY A O 1
ATOM 1559 N N . ASP A 1 194 ? -20.411 -4.826 -10.559 1.00 60.81 194 ASP A N 1
ATOM 1560 C CA . ASP A 1 194 ? -20.572 -4.002 -11.760 1.00 60.81 194 ASP A CA 1
ATOM 1561 C C . ASP A 1 194 ? -21.005 -2.569 -11.415 1.00 60.81 194 ASP A C 1
ATOM 1563 O O . ASP A 1 194 ? -22.121 -2.304 -10.940 1.00 60.81 194 ASP A O 1
ATOM 1567 N N . VAL A 1 195 ? -20.098 -1.615 -11.648 1.00 70.75 195 VAL A N 1
ATOM 1568 C CA . VAL A 1 195 ? -20.423 -0.193 -11.567 1.00 70.75 195 VAL A CA 1
ATOM 1569 C C . VAL A 1 195 ? -21.378 0.104 -12.717 1.00 70.75 195 VAL A C 1
ATOM 1571 O O . VAL A 1 195 ? -20.987 0.140 -13.880 1.00 70.75 195 VAL A O 1
ATOM 1574 N N . ASN A 1 196 ? -22.646 0.313 -12.388 1.00 80.56 196 ASN A N 1
ATOM 1575 C CA . ASN A 1 196 ? -23.705 0.609 -13.339 1.00 80.56 196 ASN A CA 1
ATOM 1576 C C . ASN A 1 196 ? -24.189 2.055 -13.171 1.00 80.56 196 ASN A C 1
ATOM 1578 O O . ASN A 1 196 ? -23.778 2.790 -12.267 1.00 80.56 196 ASN A O 1
ATOM 1582 N N . SER A 1 197 ? -25.090 2.486 -14.051 1.00 81.94 197 SER A N 1
ATOM 1583 C CA . SER A 1 197 ? -25.637 3.847 -14.032 1.00 81.94 197 SER A CA 1
ATOM 1584 C C . SER A 1 197 ? -26.292 4.224 -12.694 1.00 81.94 197 SER A C 1
ATOM 1586 O O . SER A 1 197 ? -26.277 5.397 -12.323 1.00 81.94 197 SER A O 1
ATOM 1588 N N . GLY A 1 198 ? -26.805 3.249 -11.936 1.00 82.56 198 GLY A N 1
ATOM 1589 C CA . GLY A 1 198 ? -27.455 3.467 -10.645 1.00 82.56 198 GLY A CA 1
ATOM 1590 C C . GLY A 1 198 ? -26.496 3.720 -9.477 1.00 82.56 198 GLY A C 1
ATOM 1591 O O . GLY A 1 198 ? -26.868 4.413 -8.530 1.00 82.56 198 GLY A O 1
ATOM 1592 N N . ASN A 1 199 ? -25.260 3.206 -9.520 1.00 82.25 199 ASN A N 1
ATOM 1593 C CA . ASN A 1 199 ? -24.302 3.308 -8.405 1.00 82.25 199 ASN A CA 1
ATOM 1594 C C . ASN A 1 199 ? -23.037 4.135 -8.723 1.00 82.25 199 ASN A C 1
ATOM 1596 O O . ASN A 1 199 ? -22.306 4.501 -7.795 1.00 82.25 199 ASN A O 1
ATOM 1600 N N . ALA A 1 200 ? -22.815 4.516 -9.987 1.00 82.75 200 ALA A N 1
ATOM 1601 C CA . ALA A 1 200 ? -21.615 5.221 -10.447 1.00 82.75 200 ALA A CA 1
ATOM 1602 C C . ALA A 1 200 ? -21.304 6.509 -9.663 1.00 82.75 200 ALA A C 1
ATOM 1604 O O . ALA A 1 200 ? -20.155 6.766 -9.298 1.00 82.75 200 ALA A O 1
ATOM 1605 N N . ALA A 1 201 ? -22.322 7.314 -9.341 1.00 84.75 201 ALA A N 1
ATOM 1606 C CA . ALA A 1 201 ? -22.125 8.552 -8.586 1.00 84.75 201 ALA A CA 1
ATOM 1607 C C . ALA A 1 201 ? -21.682 8.291 -7.134 1.00 84.75 201 ALA A C 1
ATOM 1609 O O . ALA A 1 201 ? -20.816 8.991 -6.605 1.00 84.75 201 ALA A O 1
ATOM 1610 N N . ALA A 1 202 ? -22.256 7.278 -6.478 1.00 82.31 202 ALA A N 1
ATOM 1611 C CA . ALA A 1 202 ? -21.857 6.888 -5.127 1.00 82.31 202 ALA A CA 1
ATOM 1612 C C . ALA A 1 202 ? -20.440 6.300 -5.119 1.00 82.31 202 ALA A C 1
ATOM 1614 O O . ALA A 1 202 ? -19.643 6.636 -4.241 1.00 82.31 202 ALA A O 1
ATOM 1615 N N . PHE A 1 203 ? -20.114 5.492 -6.129 1.00 80.88 203 PHE A N 1
ATOM 1616 C CA . PHE A 1 203 ? -18.777 4.954 -6.342 1.00 80.88 203 PHE A CA 1
ATOM 1617 C C . PHE A 1 203 ? -17.733 6.069 -6.499 1.00 80.88 203 PHE A C 1
ATOM 1619 O O . PHE A 1 203 ? -16.751 6.100 -5.757 1.00 80.88 203 PHE A O 1
ATOM 1626 N N . ALA A 1 204 ? -17.981 7.047 -7.377 1.00 82.38 204 ALA A N 1
ATOM 1627 C CA . ALA A 1 204 ? -17.075 8.175 -7.588 1.00 82.38 204 ALA A CA 1
ATOM 1628 C C . ALA A 1 204 ? -16.812 8.963 -6.292 1.00 82.38 204 ALA A C 1
ATOM 1630 O O . ALA A 1 204 ? -15.658 9.251 -5.971 1.00 82.38 204 ALA A O 1
ATOM 1631 N N . ARG A 1 205 ? -17.859 9.240 -5.500 1.00 84.19 205 ARG A N 1
ATOM 1632 C CA . ARG A 1 205 ? -17.722 9.930 -4.205 1.00 84.19 205 ARG A CA 1
ATOM 1633 C C . ARG A 1 205 ? -16.861 9.154 -3.210 1.00 84.19 205 ARG A C 1
ATOM 1635 O O . ARG A 1 205 ? -16.018 9.754 -2.545 1.00 84.19 205 ARG A O 1
ATOM 1642 N N . ARG A 1 206 ? -17.068 7.838 -3.097 1.00 82.25 206 ARG A N 1
ATOM 1643 C CA . ARG A 1 206 ? -16.272 6.973 -2.208 1.00 82.25 206 ARG A CA 1
ATOM 1644 C C . ARG A 1 206 ? -14.815 6.916 -2.658 1.00 82.25 206 ARG A C 1
ATOM 1646 O O . ARG A 1 206 ? -13.930 7.101 -1.831 1.00 82.25 206 ARG A O 1
ATOM 1653 N N . ARG A 1 207 ? -14.569 6.779 -3.964 1.00 83.38 207 ARG A N 1
ATOM 1654 C CA . ARG A 1 207 ? -13.216 6.802 -4.540 1.00 83.38 207 ARG A CA 1
ATOM 1655 C C . ARG A 1 207 ? -12.486 8.091 -4.183 1.00 83.38 207 ARG A C 1
ATOM 1657 O O . ARG A 1 207 ? -11.362 8.051 -3.701 1.00 83.38 207 ARG A O 1
ATOM 1664 N N . ASP A 1 208 ? -13.135 9.236 -4.376 1.00 86.62 208 ASP A N 1
ATOM 1665 C CA . ASP A 1 208 ? -12.540 10.538 -4.071 1.00 86.62 208 ASP A CA 1
ATOM 1666 C C . ASP 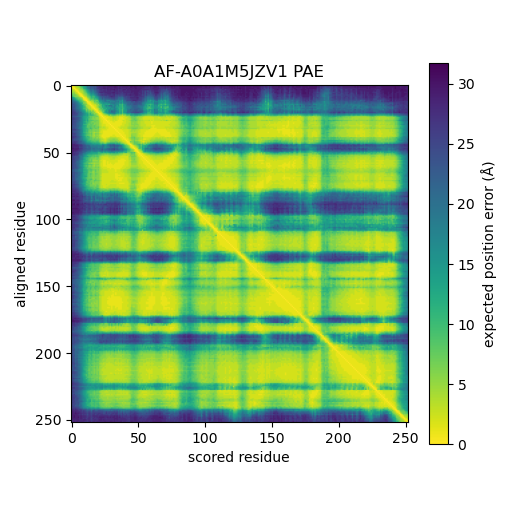A 1 208 ? -12.289 10.713 -2.564 1.00 86.62 208 ASP A C 1
ATOM 1668 O O . ASP A 1 208 ? -11.293 11.316 -2.160 1.00 86.62 208 ASP A O 1
ATOM 1672 N N . ALA A 1 209 ? -13.157 10.154 -1.713 1.00 86.81 209 ALA A N 1
ATOM 1673 C CA . ALA A 1 209 ? -12.927 10.106 -0.274 1.00 86.81 209 ALA A CA 1
ATOM 1674 C C . ALA A 1 209 ? -11.694 9.263 0.086 1.00 86.81 209 ALA A C 1
ATOM 1676 O O . ALA A 1 209 ? -10.875 9.734 0.873 1.00 86.81 209 ALA A O 1
ATOM 1677 N N . MET A 1 210 ? -11.513 8.090 -0.531 1.00 86.44 210 MET A N 1
ATOM 1678 C CA . MET A 1 210 ? -10.335 7.242 -0.314 1.00 86.44 210 MET A CA 1
ATOM 1679 C C . MET A 1 210 ? -9.048 7.907 -0.802 1.00 86.44 210 MET A C 1
ATOM 1681 O O . MET A 1 210 ? -8.054 7.904 -0.085 1.00 86.44 210 MET A O 1
ATOM 1685 N N . VAL A 1 211 ? -9.073 8.565 -1.964 1.00 89.00 211 VAL A N 1
ATOM 1686 C CA . VAL A 1 211 ? -7.924 9.342 -2.462 1.00 89.00 211 VAL A CA 1
ATOM 1687 C C . VAL A 1 211 ? -7.508 10.419 -1.461 1.00 89.00 211 VAL A C 1
ATOM 1689 O O . VAL A 1 211 ? -6.328 10.535 -1.134 1.00 89.00 211 VAL A O 1
ATOM 1692 N N . ARG A 1 212 ? -8.470 11.180 -0.923 1.00 90.75 212 ARG A N 1
ATOM 1693 C CA . ARG A 1 212 ? -8.186 12.177 0.121 1.00 90.75 212 ARG A CA 1
ATOM 1694 C C . ARG A 1 212 ? -7.668 11.534 1.403 1.00 90.75 212 ARG A C 1
ATOM 1696 O O . ARG A 1 212 ? -6.753 12.078 2.011 1.00 90.75 212 ARG A O 1
ATOM 1703 N N . LEU A 1 213 ? -8.235 10.396 1.805 1.00 90.44 213 LEU A N 1
ATOM 1704 C CA . LEU A 1 213 ? -7.828 9.680 3.010 1.00 90.44 213 LEU A CA 1
ATOM 1705 C C . LEU A 1 213 ? -6.380 9.194 2.902 1.00 90.44 213 LEU A C 1
ATOM 1707 O O . LEU A 1 213 ? -5.575 9.523 3.767 1.00 90.44 213 LEU A O 1
ATOM 1711 N N . TYR A 1 214 ? -6.025 8.478 1.835 1.00 91.56 214 TYR A N 1
ATOM 1712 C CA . TYR A 1 214 ? -4.658 8.004 1.615 1.00 91.56 214 TYR A CA 1
ATOM 1713 C C . TYR A 1 214 ? -3.670 9.156 1.414 1.00 91.56 214 TYR A C 1
ATOM 1715 O O . TYR A 1 214 ? -2.560 9.105 1.942 1.00 91.56 214 TYR A O 1
ATOM 1723 N N . GLY A 1 215 ? -4.080 10.227 0.728 1.00 92.69 215 GLY A N 1
ATOM 1724 C CA . GLY A 1 215 ? -3.278 11.444 0.620 1.00 92.69 215 GLY A CA 1
ATOM 1725 C C . GLY A 1 215 ? -2.985 12.072 1.984 1.00 92.69 215 GLY A C 1
ATOM 1726 O O . GLY A 1 215 ? -1.840 12.394 2.280 1.00 92.69 215 GLY A O 1
ATOM 1727 N N . ALA A 1 216 ? -3.995 12.185 2.850 1.00 93.31 216 ALA A N 1
ATOM 1728 C CA . ALA A 1 216 ? -3.844 12.768 4.182 1.00 93.31 216 ALA A CA 1
ATOM 1729 C C . ALA A 1 216 ? -3.095 11.860 5.171 1.00 93.31 216 ALA A C 1
ATOM 1731 O O . ALA A 1 216 ? -2.396 12.361 6.047 1.00 93.31 216 ALA A O 1
ATOM 1732 N N . ARG A 1 217 ? -3.269 10.535 5.075 1.00 93.38 217 ARG A N 1
ATOM 1733 C CA . ARG A 1 217 ? -2.721 9.572 6.046 1.00 93.38 217 ARG A CA 1
ATOM 1734 C C . ARG A 1 217 ? -1.339 9.057 5.686 1.00 93.38 217 ARG A C 1
ATOM 1736 O O . ARG A 1 217 ? -0.544 8.857 6.593 1.00 93.38 217 ARG A O 1
ATOM 1743 N N . LEU A 1 218 ? -1.073 8.844 4.400 1.00 91.62 218 LEU A N 1
ATOM 1744 C CA . LEU A 1 218 ? 0.154 8.206 3.918 1.00 91.62 218 LEU A CA 1
ATOM 1745 C C . LEU A 1 218 ? 0.963 9.102 2.966 1.00 91.62 218 LEU A C 1
ATOM 1747 O O . LEU A 1 218 ? 1.991 8.679 2.443 1.00 91.62 218 LEU A O 1
ATOM 1751 N N . GLY A 1 219 ? 0.488 10.320 2.682 1.00 92.94 219 GLY A N 1
ATOM 1752 C CA . GLY A 1 219 ? 1.115 11.201 1.693 1.00 92.94 219 GLY A CA 1
ATOM 1753 C C . GLY A 1 219 ? 1.004 10.683 0.255 1.00 92.94 219 GLY A C 1
ATOM 1754 O O . GLY A 1 219 ? 1.787 11.095 -0.603 1.00 92.94 219 GLY A O 1
ATOM 1755 N N . ALA A 1 220 ? 0.061 9.774 -0.015 1.00 92.88 220 ALA A N 1
ATOM 1756 C CA . ALA A 1 220 ? -0.097 9.153 -1.324 1.00 92.88 220 ALA A CA 1
ATOM 1757 C C . ALA A 1 220 ? -0.523 10.177 -2.391 1.00 92.88 220 ALA A C 1
ATOM 1759 O O . ALA A 1 220 ? -1.344 11.065 -2.144 1.00 92.88 220 ALA A O 1
ATOM 1760 N N . ARG A 1 221 ? 0.021 10.046 -3.602 1.00 92.50 221 ARG A N 1
ATOM 1761 C CA . ARG A 1 221 ? -0.245 10.941 -4.740 1.00 92.50 221 ARG A CA 1
ATOM 1762 C C . ARG A 1 221 ? -0.897 10.170 -5.872 1.00 92.50 221 ARG A C 1
ATOM 1764 O O . ARG A 1 221 ? -0.648 8.984 -6.015 1.00 92.50 221 ARG A O 1
ATOM 1771 N N . LEU A 1 222 ? -1.683 10.838 -6.714 1.00 89.94 222 LEU A N 1
ATOM 1772 C CA . LEU A 1 222 ? -2.180 10.226 -7.949 1.00 89.94 222 LEU A CA 1
ATOM 1773 C C . LEU A 1 222 ? -1.010 9.886 -8.874 1.00 89.94 222 LEU A C 1
ATOM 1775 O O . LEU A 1 222 ? -0.209 10.762 -9.204 1.00 89.94 222 LEU A O 1
ATOM 1779 N N . LEU A 1 223 ? -0.941 8.619 -9.272 1.00 86.94 223 LEU A N 1
ATOM 1780 C CA . LEU A 1 223 ? -0.012 8.111 -10.269 1.00 86.94 223 LEU A CA 1
ATOM 1781 C C . LEU A 1 223 ? -0.597 8.275 -11.676 1.00 86.94 223 LEU A C 1
ATOM 1783 O O . LEU A 1 223 ? 0.034 8.858 -12.552 1.00 86.94 223 LEU A O 1
ATOM 1787 N N . ASP A 1 224 ? -1.843 7.837 -11.856 1.00 74.56 224 ASP A N 1
ATOM 1788 C CA . ASP A 1 224 ? -2.582 7.923 -13.116 1.00 74.56 224 ASP A CA 1
ATOM 1789 C C . ASP A 1 224 ? -3.960 8.559 -12.884 1.00 74.56 224 ASP A C 1
ATOM 1791 O O . ASP A 1 224 ? -4.652 8.251 -11.917 1.00 74.56 224 ASP A O 1
ATOM 1795 N N . GLN A 1 225 ? -4.381 9.466 -13.769 1.00 69.38 225 GLN A N 1
ATOM 1796 C CA . GLN A 1 225 ? -5.705 10.090 -13.700 1.00 69.38 225 GLN A CA 1
ATOM 1797 C C . GLN A 1 225 ? -6.832 9.161 -14.163 1.00 69.38 225 GLN A C 1
ATOM 1799 O O . GLN A 1 225 ? -7.974 9.368 -13.742 1.00 69.38 225 GLN A O 1
ATOM 1804 N N . ARG A 1 226 ? -6.530 8.180 -15.027 1.00 68.19 226 ARG A N 1
ATOM 1805 C CA . ARG A 1 226 ? -7.524 7.265 -15.607 1.00 68.19 226 ARG A CA 1
ATOM 1806 C C . ARG A 1 226 ? -7.966 6.241 -14.572 1.00 68.19 226 ARG A C 1
ATOM 1808 O O . ARG A 1 226 ? -9.115 6.267 -14.133 1.00 68.19 226 ARG A O 1
ATOM 1815 N N . ASP A 1 227 ? -7.003 5.460 -14.094 1.00 65.38 227 ASP A N 1
ATOM 1816 C CA . ASP A 1 227 ? -7.263 4.337 -13.189 1.00 65.38 227 ASP A CA 1
ATOM 1817 C C . ASP A 1 227 ? -7.119 4.731 -11.710 1.00 65.38 227 ASP A C 1
ATOM 1819 O O . ASP A 1 227 ? -7.446 3.962 -10.809 1.00 65.38 227 ASP A O 1
ATOM 1823 N N . ARG A 1 228 ? -6.689 5.975 -11.448 1.00 75.75 228 ARG A N 1
ATOM 1824 C CA . ARG A 1 228 ? -6.586 6.597 -10.116 1.00 75.75 228 ARG A CA 1
ATOM 1825 C C . ARG A 1 228 ? -5.774 5.815 -9.095 1.00 75.75 228 ARG A C 1
ATOM 1827 O O . ARG A 1 228 ? -5.904 6.073 -7.898 1.00 75.75 228 ARG A O 1
ATOM 1834 N N . TRP A 1 229 ? -4.889 4.945 -9.565 1.00 87.38 229 TRP A N 1
ATOM 1835 C CA . TRP A 1 229 ? -3.817 4.408 -8.751 1.00 87.38 229 TRP A CA 1
ATOM 1836 C C . TRP A 1 229 ? -3.094 5.545 -8.052 1.00 87.38 229 TRP A C 1
ATOM 1838 O O . TRP A 1 229 ? -2.790 6.589 -8.643 1.00 87.38 229 TRP A O 1
ATOM 1848 N N . LEU A 1 230 ? -2.870 5.339 -6.767 1.00 91.81 230 LEU A N 1
ATOM 1849 C CA . LEU A 1 230 ? -2.056 6.214 -5.962 1.00 91.81 230 LEU A CA 1
ATOM 1850 C C . LEU A 1 230 ? -0.686 5.578 -5.808 1.00 91.81 230 LEU A C 1
ATOM 1852 O O . LEU A 1 230 ? -0.531 4.365 -5.926 1.00 91.81 230 LEU A O 1
ATOM 1856 N N . TRP A 1 231 ? 0.302 6.401 -5.509 1.00 93.44 231 TRP A N 1
ATOM 1857 C CA . TRP A 1 231 ? 1.625 5.918 -5.182 1.00 93.44 231 TRP A CA 1
ATOM 1858 C C . TRP A 1 231 ? 2.227 6.696 -4.019 1.00 93.44 231 TRP A C 1
ATOM 1860 O O . TRP A 1 231 ? 1.911 7.870 -3.790 1.00 93.44 231 TRP A O 1
ATOM 1870 N N . ILE A 1 232 ? 3.095 6.018 -3.281 1.00 92.94 232 ILE A N 1
ATOM 1871 C CA . ILE A 1 232 ? 3.969 6.580 -2.259 1.00 92.94 232 ILE A CA 1
ATOM 1872 C C . ILE A 1 232 ? 5.394 6.338 -2.729 1.00 92.94 232 ILE A C 1
ATOM 1874 O O . ILE A 1 232 ? 5.788 5.199 -2.975 1.00 92.94 232 ILE A O 1
ATOM 1878 N N . ARG A 1 233 ? 6.179 7.410 -2.816 1.00 91.38 233 ARG A N 1
ATOM 1879 C CA . ARG A 1 233 ? 7.618 7.310 -3.043 1.00 91.38 233 ARG A CA 1
ATOM 1880 C C . ARG A 1 233 ? 8.295 6.875 -1.745 1.00 91.38 233 ARG A C 1
ATOM 1882 O O . ARG A 1 233 ? 8.140 7.541 -0.720 1.00 91.38 233 ARG A O 1
ATOM 1889 N N . THR A 1 234 ? 9.020 5.764 -1.786 1.00 89.94 234 THR A N 1
ATOM 1890 C CA . THR A 1 234 ? 9.782 5.240 -0.639 1.00 89.94 234 THR A CA 1
ATOM 1891 C C . THR A 1 234 ? 11.289 5.350 -0.847 1.00 89.94 234 THR A C 1
ATOM 1893 O O . THR A 1 234 ? 12.020 5.413 0.139 1.00 89.94 234 THR A O 1
ATOM 1896 N N . ASN A 1 235 ? 11.741 5.461 -2.101 1.00 86.56 235 ASN A N 1
ATOM 1897 C CA . ASN A 1 235 ? 13.120 5.784 -2.454 1.00 86.56 235 ASN A CA 1
ATOM 1898 C C . ASN A 1 235 ? 13.217 7.167 -3.130 1.00 86.56 235 ASN A C 1
ATOM 1900 O O . ASN A 1 235 ? 12.628 7.408 -4.189 1.00 86.56 235 ASN A O 1
ATOM 1904 N N . ASP A 1 236 ? 14.012 8.066 -2.546 1.00 85.00 236 ASP A N 1
ATOM 1905 C CA . ASP A 1 236 ? 14.256 9.415 -3.072 1.00 85.00 236 ASP A CA 1
ATOM 1906 C C . ASP A 1 236 ? 15.040 9.426 -4.395 1.00 85.00 236 ASP A C 1
ATOM 1908 O O . ASP A 1 236 ? 15.030 10.438 -5.092 1.00 85.00 236 ASP A O 1
ATOM 1912 N N . GLY A 1 237 ? 15.676 8.317 -4.779 1.00 84.12 237 GLY A N 1
ATOM 1913 C CA . GLY A 1 237 ? 16.341 8.152 -6.074 1.00 84.12 237 GLY A CA 1
ATOM 1914 C C . GLY A 1 237 ? 15.391 7.852 -7.238 1.00 84.12 237 GLY A C 1
ATOM 1915 O O . GLY A 1 237 ? 15.713 8.194 -8.370 1.00 84.12 237 GLY A O 1
ATOM 1916 N N . LEU A 1 238 ? 14.207 7.277 -6.981 1.00 83.62 238 LEU A N 1
ATOM 1917 C CA . LEU A 1 238 ? 13.254 6.886 -8.031 1.00 83.62 238 LEU A CA 1
ATOM 1918 C C . LEU A 1 238 ? 12.746 8.124 -8.794 1.00 83.62 238 LEU A C 1
ATOM 1920 O O . LEU A 1 238 ? 12.136 8.976 -8.148 1.00 83.62 238 LEU A O 1
ATOM 1924 N N . PRO A 1 239 ? 12.922 8.261 -10.120 1.00 84.31 239 PRO A N 1
ATOM 1925 C CA . PRO A 1 239 ? 12.394 9.403 -10.866 1.00 84.31 239 PRO A CA 1
ATOM 1926 C C . PRO A 1 239 ? 10.869 9.535 -10.741 1.00 84.31 239 PRO A C 1
ATOM 1928 O O . PRO A 1 239 ? 10.144 8.546 -10.630 1.00 84.31 239 PRO A O 1
ATOM 1931 N N . GLU A 1 240 ? 10.370 10.775 -10.785 1.00 85.81 240 GLU A N 1
ATOM 1932 C CA . GLU A 1 240 ? 8.926 11.039 -10.798 1.00 85.81 240 GLU A CA 1
ATOM 1933 C C . GLU A 1 240 ? 8.258 10.357 -12.008 1.00 85.81 240 GLU A C 1
ATOM 1935 O O . GLU A 1 240 ? 8.846 10.321 -13.095 1.00 85.81 240 GLU A O 1
ATOM 1940 N N . PRO A 1 241 ? 7.018 9.856 -11.857 1.00 85.62 241 PRO A N 1
ATOM 1941 C CA . PRO A 1 241 ? 6.299 9.217 -12.945 1.00 85.62 241 PRO A CA 1
ATOM 1942 C C . PRO A 1 241 ? 6.141 10.179 -14.113 1.00 85.62 241 PRO A C 1
ATOM 1944 O O . PRO A 1 241 ? 5.808 11.363 -13.946 1.00 85.62 241 PRO A O 1
ATOM 1947 N N . ARG A 1 242 ? 6.320 9.655 -15.324 1.00 78.12 242 ARG A N 1
ATOM 1948 C CA . ARG A 1 242 ? 6.096 10.420 -16.545 1.00 78.12 242 ARG A CA 1
ATOM 1949 C C . ARG A 1 242 ? 4.602 10.706 -16.630 1.00 78.12 242 ARG A C 1
ATOM 1951 O O . ARG A 1 242 ? 3.795 9.839 -16.946 1.00 78.12 242 ARG A O 1
ATOM 1958 N N . ARG A 1 243 ? 4.205 11.941 -16.324 1.00 67.31 243 ARG A N 1
ATOM 1959 C CA . ARG A 1 243 ? 2.829 12.378 -16.575 1.00 67.31 243 ARG A CA 1
ATOM 1960 C C . ARG A 1 243 ? 2.625 12.323 -18.079 1.00 67.31 243 ARG A C 1
ATOM 1962 O O . ARG A 1 243 ? 3.417 12.937 -18.796 1.00 67.31 243 ARG A O 1
ATOM 1969 N N . GLU A 1 244 ? 1.573 11.648 -18.552 1.00 56.62 244 GLU A N 1
ATOM 1970 C CA . GLU A 1 244 ? 1.110 11.834 -19.927 1.00 56.62 244 GLU A CA 1
ATOM 1971 C C . GLU A 1 244 ? 1.017 13.345 -20.142 1.00 56.62 244 GLU A C 1
ATOM 1973 O O . GLU A 1 244 ? 0.150 14.026 -19.580 1.00 56.62 244 GLU A O 1
ATOM 1978 N N . ARG A 1 245 ? 1.958 13.907 -20.914 1.00 47.38 245 ARG A N 1
ATOM 1979 C CA . ARG A 1 245 ? 1.780 15.242 -21.459 1.00 47.38 245 ARG A CA 1
ATOM 1980 C C . ARG A 1 245 ? 0.481 15.103 -22.219 1.00 47.38 245 ARG A C 1
ATOM 1982 O O . ARG A 1 245 ? 0.460 14.443 -23.256 1.00 47.38 245 ARG A O 1
ATOM 1989 N N . ARG A 1 246 ? -0.608 15.688 -21.701 1.00 43.84 246 ARG A N 1
ATOM 1990 C CA . ARG A 1 246 ? -1.774 15.969 -22.529 1.00 43.84 246 ARG A CA 1
ATOM 1991 C C . ARG A 1 246 ? -1.166 16.587 -23.774 1.00 43.84 246 ARG A C 1
ATOM 1993 O O . ARG A 1 246 ? -0.621 17.691 -23.695 1.00 43.84 246 ARG A O 1
ATOM 2000 N N . LYS A 1 247 ? -1.221 15.874 -24.900 1.00 43.88 247 LYS A N 1
ATOM 2001 C CA . LYS A 1 247 ? -1.232 16.524 -26.194 1.00 43.88 247 LYS A CA 1
ATOM 2002 C C . LYS A 1 247 ? -2.443 17.441 -26.085 1.00 43.88 247 LYS A C 1
ATOM 2004 O O . LYS A 1 247 ? -3.565 17.055 -26.389 1.00 43.88 247 LYS A O 1
ATOM 2009 N N . LYS A 1 248 ? -2.231 18.657 -25.571 1.00 39.59 248 LYS A N 1
ATOM 2010 C CA . LYS A 1 248 ? -2.949 19.808 -26.069 1.00 39.59 248 LYS A CA 1
ATOM 2011 C C . LYS A 1 248 ? -2.606 19.749 -27.541 1.00 39.59 248 LYS A C 1
ATOM 2013 O O . LYS A 1 248 ? -1.535 20.177 -27.956 1.00 39.59 248 LYS A O 1
ATOM 2018 N N . ALA A 1 249 ? -3.484 19.094 -28.288 1.00 40.88 249 ALA A N 1
ATOM 2019 C CA . ALA A 1 249 ? -3.764 19.485 -29.635 1.00 40.88 249 ALA A CA 1
ATOM 2020 C C . ALA A 1 249 ? -3.980 21.000 -29.561 1.00 40.88 249 ALA A C 1
ATOM 2022 O O . ALA A 1 249 ? -5.073 21.487 -29.297 1.00 40.88 249 ALA A O 1
ATOM 2023 N N . ALA A 1 250 ? -2.890 21.741 -29.743 1.00 41.34 250 ALA A N 1
ATOM 2024 C CA . ALA A 1 250 ? -2.905 22.946 -30.533 1.00 41.34 250 ALA A CA 1
ATOM 2025 C C . ALA A 1 250 ? -3.209 22.497 -31.973 1.00 41.34 250 ALA A C 1
ATOM 2027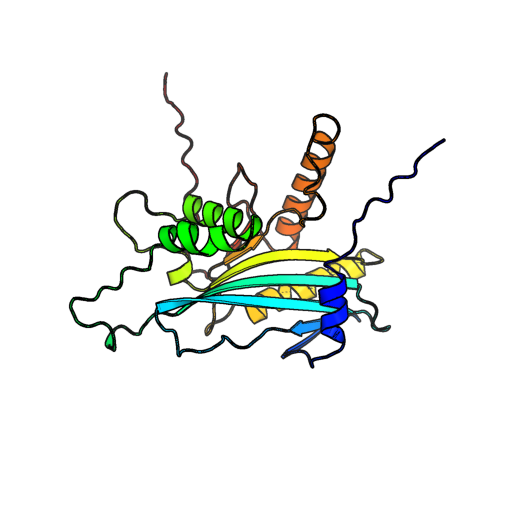 O O . ALA A 1 250 ? -2.354 22.490 -32.844 1.00 41.34 250 ALA A O 1
ATOM 2028 N N . LEU A 1 251 ? -4.428 21.987 -32.160 1.00 45.78 251 LEU A N 1
ATOM 2029 C CA . LEU A 1 251 ? -5.234 22.281 -33.324 1.00 45.78 251 LEU A CA 1
ATOM 2030 C C . LEU A 1 251 ? -5.945 23.581 -32.948 1.00 45.78 251 LEU A C 1
ATOM 2032 O O . LEU A 1 251 ? -7.049 23.584 -32.403 1.00 45.78 251 LEU A O 1
ATOM 2036 N N . ARG A 1 252 ? -5.212 24.675 -33.107 1.00 37.41 252 ARG A N 1
ATOM 2037 C CA . ARG A 1 252 ? -5.741 26.005 -33.366 1.00 37.41 252 ARG A CA 1
ATOM 2038 C C . ARG A 1 252 ? -4.876 26.592 -34.459 1.00 37.41 252 ARG A C 1
ATOM 2040 O O . ARG A 1 252 ? -3.641 26.471 -34.306 1.00 37.41 252 ARG A O 1
#

pLDDT: mean 74.8, std 18.84, range [26.91, 97.5]

Radius of gyration: 20.27 Å; Cα contacts (8 Å, |Δi|>4): 355; chains: 1; bounding box: 74×47×58 Å

Secondary structure (DSSP, 8-state):
----------SSHHHHHHHHHH---SEEEEETTEEEEEE-PPPS-TTSTTSEEEEEEEEEEE-TT--EEEEEEEEEEEE-PPPGGGS-TT-------HHHIIIIIITTT-HHHHHHHHHHHHHH--SSS-----HHHHSEEEEEEEEEE--SSHHHHHHHHHHHHHHHHHHHSSTTS-EEEEEE-SS-GGG-S---TTTHHHHHHHHHHHHHHHHHHH--EES-TTT--EEEE--TTSPPP-----------

Sequence (252 aa):
MTGKGTIAGDSNLTAVEQIKCDRKPNWSSDHAGLRLAVWFPKWPGLANRGEYERRDISFAISDAQDRVVAAGEFEEWAFFWLPEKYLKDDQHIGVPNLRHWCENEADAHDDNSYQAAHTVLRAWGPHERKTDETPFEFGSIVIFDRLRIEAGNVPQSGAVWVLIQKLIDRQFKGKQNCSAMILIKPFPLEYTGDVNSGNAAAFARRRDAMVRLYGARLGARLLDQRDRWLWIRTNDGLPEPRRERRKKAALR

Nearest PDB structures (foldseek):
  8rtd-assembly1_S  TM=5.860E-01  e=5.421E-01  Escherichia coli
  7q1v-assembly1_D  TM=4.876E-01  e=5.098E-01  Escherichia coli
  7o41-assembly1_E-5  TM=4.876E-01  e=5.098E-01  Escherichia coli
  6nnw-assembly1_B  TM=3.951E-01  e=2.517E+00  Streptomyces longisporoflavus

Mean predicted aligned error: 10.72 Å

Solvent-accessible surface area (backbone atoms only — not comparable to full-atom values): 14849 Å² total; per-residue (Å²): 140,82,83,80,80,80,80,88,83,82,79,68,70,58,51,66,63,50,54,65,75,83,56,83,56,78,46,71,51,77,48,97,70,29,39,38,38,31,40,59,74,73,76,97,52,89,82,61,68,73,42,78,46,75,49,60,38,40,38,40,28,22,41,87,83,68,47,76,32,30,40,36,37,33,43,37,41,39,59,49,77,72,59,70,92,73,43,55,99,85,47,79,73,62,68,76,42,72,60,54,45,30,73,61,54,24,62,71,72,42,76,64,50,28,52,51,33,52,51,49,40,68,32,50,50,71,90,71,96,56,82,86,68,46,59,56,82,49,21,25,46,30,36,42,57,42,76,50,75,64,50,92,45,68,70,53,41,53,44,51,50,52,51,52,48,50,49,47,45,68,66,29,41,47,100,88,59,30,18,15,30,37,38,32,54,55,58,50,77,88,64,74,59,84,82,40,91,91,46,40,67,62,50,52,54,52,40,53,50,36,47,51,47,43,29,73,72,66,63,34,38,79,70,38,88,86,84,44,32,25,32,31,81,44,26,94,83,46,76,78,68,53,69,81,73,74,78,71,72,78,82,118

Organism: NCBI:txid1437360

Foldseek 3Di:
DDDDDDDPDDDDVVVLVVVVPDDAAPDWDDDPQKIKGKHKDDFPDPPDAQDKTKIKIKMFIAGNVRDTQKIFIKIKIAHHHDPPVPQDPPPPVQNCALVNCLVPVQVVPDPVSNVVSVLQCQFFNDPPPDRPARQNVQAIEMEGADMDGNDPDDVSVLRVLVVVLVCCCVVAADDPGHRQKYKYQLDHPSPPPDPDPVCVVVVVVSSVVSLVVCCVRVVWAQSDPPRRITMDGRGPPRDGTDDPPPPPPPPD